Protein AF-0000000087210557 (afdb_homodimer)

Organism: Triticum turgidum subsp. durum (NCBI:txid4567)

Solvent-accessible surface area (backbone atoms only — not comparable to full-atom values): 16552 Å² total; per-residue (Å²): 136,83,81,78,77,77,78,67,72,65,62,63,57,53,54,52,47,51,51,48,50,51,48,42,53,50,49,34,47,52,52,32,47,72,37,47,77,33,44,30,46,46,97,88,67,49,78,42,68,25,39,39,27,38,38,69,46,95,86,57,46,44,34,36,39,38,31,43,72,61,53,92,92,48,81,61,54,72,49,73,44,46,48,75,47,69,43,67,82,46,74,80,61,86,72,49,57,76,41,90,65,19,81,41,45,35,33,34,28,42,24,28,77,84,73,44,70,50,35,37,51,26,76,25,65,65,54,36,46,51,51,45,54,33,50,49,46,52,52,47,54,41,54,54,48,56,71,74,95,136,83,83,77,78,78,79,67,70,66,62,61,56,52,56,51,46,51,51,49,50,51,48,41,50,50,47,35,48,52,52,33,47,72,36,49,78,34,43,29,45,46,97,87,66,49,76,44,69,26,37,40,25,36,38,70,46,96,87,56,45,44,34,36,38,38,30,42,70,60,52,92,93,47,81,61,54,73,51,73,44,46,48,74,47,70,42,68,83,46,74,80,62,86,73,48,58,76,41,91,65,20,82,40,45,33,33,34,29,42,25,28,77,85,72,43,71,48,36,36,49,26,77,26,67,66,54,37,45,52,50,46,54,32,50,50,46,54,51,48,53,40,54,54,48,55,70,74,94

Nearest PDB structures (foldseek):
  2rlo-assembly1_A  TM=5.249E-01  e=1.996E-02  Homo sapiens
  6czg-assembly2_B  TM=4.301E-01  e=2.876E-01  synthetic construct
  5yvf-assembly3_C  TM=3.285E-01  e=1.808E-01  Arabidopsis thaliana
  8ptm-assembly1_b  TM=4.187E-01  e=4.574E-01  Escherichia coli
  2wwp-assembly2_B  TM=3.576E-01  e=6.113E-01  Homo sapiens

InterPro domains:
  IPR013666 Pleckstrin-like, plant [PF08458] (37-142)
  IPR040269 VAN3-binding protein [PTHR31351] (18-142)

Radius of gyration: 22.67 Å; Cα contacts (8 Å, |Δi|>4): 481; chains: 2; bounding box: 46×67×82 Å

pLDDT: mean 86.81, std 16.82, range [29.72, 98.81]

Secondary structure (DSSP, 8-state):
--------HHHHHHHHHHHHHHHHHHHHHHHHHH-EEEEEE-TTS-EEEEEEEEEE-TTS-EEEEEEE---TTPPPPEEEEEEEEEE---PPPTTGGGSTTGGG-EEEEEEETTS-EEEEEESSHHHHHHHHHHHHHHHHHHHHHHHH-/--------HHHHHHHHHHHHHHHHHHHHHHHHHH-EEEEEE-TTS-EEEEEEEEEE-TTS-EEEEEEE---TTPPPPEEEEEEEEEE--PPPPTTGGGSTTGGG-EEEEEEETTS-EEEEEESSHHHHHHHHHHHHHHHHHHHHHHHH-

Structure (mmCIF, N/CA/C/O backbone):
data_AF-0000000087210557-model_v1
#
loop_
_entity.id
_entity.type
_entity.pdbx_description
1 polymer 'Pleckstrin-like plant domain-containing protein'
#
loop_
_atom_site.group_PDB
_atom_site.id
_atom_site.type_symbol
_atom_site.label_atom_id
_atom_site.label_alt_id
_atom_site.label_comp_id
_atom_site.label_asym_id
_atom_site.label_entity_id
_atom_site.label_seq_id
_atom_site.pdbx_PDB_ins_code
_atom_site.Cartn_x
_atom_site.Cartn_y
_atom_site.Cartn_z
_atom_site.occupancy
_atom_site.B_iso_or_equiv
_atom_site.auth_seq_id
_atom_site.auth_comp_id
_atom_site.auth_asym_id
_atom_site.auth_atom_id
_atom_site.pdbx_PDB_model_num
ATOM 1 N N . MET A 1 1 ? -15.586 6.91 -53.406 1 30.12 1 MET A N 1
ATOM 2 C CA . MET A 1 1 ? -16.078 6.121 -52.281 1 30.12 1 MET A CA 1
ATOM 3 C C . MET A 1 1 ? -15.031 6.066 -51.156 1 30.12 1 MET A C 1
ATOM 5 O O . MET A 1 1 ? -13.93 5.539 -51.344 1 30.12 1 MET A O 1
ATOM 9 N N . GLY A 1 2 ? -14.93 7.125 -50.312 1 34.72 2 GLY A N 1
ATOM 10 C CA . GLY A 1 2 ? -13.953 7.473 -49.312 1 34.72 2 GLY A CA 1
ATOM 11 C C . GLY A 1 2 ? -13.938 6.508 -48.125 1 34.72 2 GLY A C 1
ATOM 12 O O . GLY A 1 2 ? -14.984 6.176 -47.562 1 34.72 2 GLY A O 1
ATOM 13 N N . MET A 1 3 ? -12.969 5.543 -48.062 1 35.62 3 MET A N 1
ATOM 14 C CA . MET A 1 3 ? -12.641 4.605 -46.969 1 35.62 3 MET A CA 1
ATOM 15 C C . MET A 1 3 ? -12.5 5.336 -45.656 1 35.62 3 MET A C 1
ATOM 17 O O . MET A 1 3 ? -11.664 6.23 -45.5 1 35.62 3 MET A O 1
ATOM 21 N N . GLY A 1 4 ? -13.555 5.621 -44.938 1 35.47 4 GLY A N 1
ATOM 22 C CA . GLY A 1 4 ? -13.555 6.094 -43.562 1 35.47 4 GLY A CA 1
ATOM 23 C C . GLY A 1 4 ? -12.688 5.258 -42.656 1 35.47 4 GLY A C 1
ATOM 24 O O . GLY A 1 4 ? -12.906 4.051 -42.5 1 35.47 4 GLY A O 1
ATOM 25 N N . GLY A 1 5 ? -11.414 5.496 -42.531 1 37 5 GLY A N 1
ATOM 26 C CA . GLY A 1 5 ? -10.492 4.934 -41.562 1 37 5 GLY A CA 1
ATOM 27 C C . GLY A 1 5 ? -11.023 4.984 -40.156 1 37 5 GLY A C 1
ATOM 28 O O . GLY A 1 5 ? -11.461 6.039 -39.688 1 37 5 GLY A O 1
ATOM 29 N N . HIS A 1 6 ? -11.57 3.912 -39.625 1 37.91 6 HIS A N 1
ATOM 30 C CA . HIS A 1 6 ? -12.008 3.68 -38.25 1 37.91 6 HIS A CA 1
ATOM 31 C C . HIS A 1 6 ? -10.93 4.086 -37.25 1 37.91 6 HIS A C 1
ATOM 33 O O . HIS A 1 6 ? -9.773 3.684 -37.406 1 37.91 6 HIS A O 1
ATOM 39 N N . SER A 1 7 ? -11.055 5.23 -36.625 1 43.97 7 SER A N 1
ATOM 40 C CA . SER A 1 7 ? -10.336 5.777 -35.469 1 43.97 7 SER A CA 1
ATOM 41 C C . SER A 1 7 ? -10.383 4.824 -34.281 1 43.97 7 SER A C 1
ATOM 43 O O . SER A 1 7 ? -11.234 4.969 -33.406 1 43.97 7 SER A O 1
ATOM 45 N N . HIS A 1 8 ? -10.195 3.521 -34.531 1 41.56 8 HIS A N 1
ATOM 46 C CA . HIS A 1 8 ? -10.281 2.609 -33.375 1 41.56 8 HIS A CA 1
ATOM 47 C C . HIS A 1 8 ? -9.195 2.912 -32.344 1 41.56 8 HIS A C 1
ATOM 49 O O . HIS A 1 8 ? -9.086 2.227 -31.344 1 41.56 8 HIS A O 1
ATOM 55 N N . GLY A 1 9 ? -8.266 3.719 -32.656 1 46.75 9 GLY A N 1
ATOM 56 C CA . GLY A 1 9 ? -7.105 3.725 -31.797 1 46.75 9 GLY A CA 1
ATOM 57 C C . GLY A 1 9 ? -7.352 4.441 -30.469 1 46.75 9 GLY A C 1
ATOM 58 O O . GLY A 1 9 ? -6.559 4.328 -29.547 1 46.75 9 GLY A O 1
ATOM 59 N N . HIS A 1 10 ? -8.336 5.395 -30.391 1 50.06 10 HIS A N 1
ATOM 60 C CA . HIS A 1 10 ? -8.375 6.34 -29.266 1 50.06 10 HIS A CA 1
ATOM 61 C C . HIS A 1 10 ? -9.055 5.73 -28.047 1 50.06 10 HIS A C 1
ATOM 63 O O . HIS A 1 10 ? -8.883 6.211 -26.938 1 50.06 10 HIS A O 1
ATOM 69 N N . LYS A 1 11 ? -9.883 4.664 -28.156 1 55.62 11 LYS A N 1
ATOM 70 C CA . LYS A 1 11 ? -10.766 4.219 -27.094 1 55.62 11 LYS A CA 1
ATOM 71 C C . LYS A 1 11 ? -10.031 3.287 -26.125 1 55.62 11 LYS A C 1
ATOM 73 O O . LYS A 1 11 ? -10.297 3.295 -24.922 1 55.62 11 LYS A O 1
ATOM 78 N N . HIS A 1 12 ? -8.977 2.613 -26.672 1 60.53 12 HIS A N 1
ATOM 79 C CA . HIS A 1 12 ? -8.234 1.656 -25.859 1 60.53 12 HIS A CA 1
ATOM 80 C C . HIS A 1 12 ? -7.359 2.367 -24.828 1 60.53 12 HIS A C 1
ATOM 82 O O . HIS A 1 12 ? -7.258 1.93 -23.688 1 60.53 12 HIS A O 1
ATOM 88 N N . GLY A 1 13 ? -7.023 3.559 -25.109 1 66.56 13 GLY A N 1
ATOM 89 C CA . GLY A 1 13 ? -6.148 4.305 -24.219 1 66.56 13 GLY A CA 1
ATOM 90 C C . GLY A 1 13 ? -6.867 4.895 -23.031 1 66.56 13 GLY A C 1
ATOM 91 O O . GLY A 1 13 ? -6.367 4.832 -21.906 1 66.56 13 GLY A O 1
ATOM 92 N N . ALA A 1 14 ? -8.125 5.262 -23.234 1 72.69 14 ALA A N 1
ATOM 93 C CA . ALA A 1 14 ? -8.891 5.898 -22.172 1 72.69 14 ALA A CA 1
ATOM 94 C C . ALA A 1 14 ? -9.367 4.867 -21.141 1 72.69 14 ALA A C 1
ATOM 96 O O . ALA A 1 14 ? -9.312 5.113 -19.938 1 72.69 14 ALA A O 1
ATOM 97 N N . ALA A 1 15 ? -9.836 3.732 -21.641 1 79.06 15 ALA A N 1
ATOM 98 C CA . ALA A 1 15 ? -10.297 2.67 -20.75 1 79.06 15 ALA A CA 1
ATOM 99 C C . ALA A 1 15 ? -9.156 2.141 -19.891 1 79.06 15 ALA A C 1
ATOM 101 O O . ALA A 1 15 ? -9.336 1.897 -18.688 1 79.06 15 ALA A O 1
ATOM 102 N N . GLN A 1 16 ? -8.039 2.006 -20.484 1 79.81 16 GLN A N 1
ATOM 103 C CA . GLN A 1 16 ? -6.875 1.532 -19.75 1 79.81 16 GLN A CA 1
ATOM 104 C C . GLN A 1 16 ? -6.457 2.535 -18.672 1 79.81 16 GLN A C 1
ATOM 106 O O . GLN A 1 16 ? -6.102 2.146 -17.562 1 79.81 16 GLN A O 1
ATOM 111 N N . ARG A 1 17 ? -6.672 3.762 -19.062 1 80.94 17 ARG A N 1
ATOM 112 C CA . ARG A 1 17 ? -6.312 4.801 -18.109 1 80.94 17 ARG A CA 1
ATOM 113 C C . ARG A 1 17 ? -7.27 4.809 -16.922 1 80.94 17 ARG A C 1
ATOM 115 O O . ARG A 1 17 ? -6.852 4.996 -15.773 1 80.94 17 ARG A O 1
ATOM 122 N N . GLN A 1 18 ? -8.469 4.586 -17.266 1 85.56 18 GLN A N 1
ATOM 123 C CA . GLN A 1 18 ? -9.461 4.551 -16.188 1 85.56 18 GLN A CA 1
ATOM 124 C C . GLN A 1 18 ? -9.219 3.377 -15.25 1 85.56 18 GLN A C 1
ATOM 126 O O . GLN A 1 18 ? -9.359 3.508 -14.031 1 85.56 18 GLN A O 1
ATOM 131 N N . ASP A 1 19 ? -8.844 2.32 -15.828 1 87.25 19 ASP A N 1
ATOM 132 C CA . ASP A 1 19 ? -8.555 1.13 -15.039 1 87.25 19 ASP A CA 1
ATOM 133 C C . ASP A 1 19 ? -7.34 1.347 -14.141 1 87.25 19 ASP A C 1
ATOM 135 O O . ASP A 1 19 ? -7.348 0.962 -12.969 1 87.25 19 ASP A O 1
ATOM 139 N N . GLU A 1 20 ? -6.398 2.051 -14.648 1 87.06 20 GLU A N 1
ATOM 140 C CA . GLU A 1 20 ? -5.188 2.326 -13.875 1 87.06 20 GLU A CA 1
ATOM 141 C C . GLU A 1 20 ? -5.473 3.293 -12.734 1 87.06 20 GLU A C 1
ATOM 143 O O . GLU A 1 20 ? -4.957 3.121 -11.625 1 87.06 20 GLU A O 1
ATOM 148 N N . ASN A 1 21 ? -6.289 4.219 -13.078 1 87.19 21 ASN A N 1
ATOM 149 C CA . ASN A 1 21 ? -6.652 5.191 -12.047 1 87.19 21 ASN A CA 1
ATOM 150 C C . ASN A 1 21 ? -7.449 4.543 -10.922 1 87.19 21 ASN A C 1
ATOM 152 O O . ASN A 1 21 ? -7.246 4.867 -9.75 1 87.19 21 ASN A O 1
ATOM 156 N N . ASN A 1 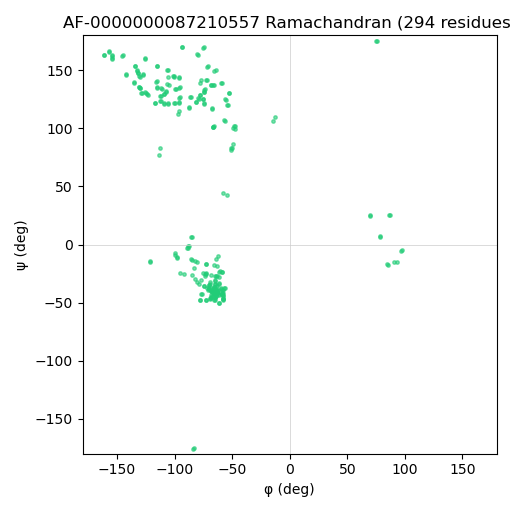22 ? -8.242 3.711 -11.344 1 89.19 22 ASN A N 1
ATOM 157 C CA . ASN A 1 22 ? -9.016 2.982 -10.344 1 89.19 22 ASN A CA 1
ATOM 158 C C . ASN A 1 22 ? -8.117 2.111 -9.469 1 89.19 22 ASN A C 1
ATOM 160 O O . ASN A 1 22 ? -8.289 2.062 -8.25 1 89.19 22 ASN A O 1
ATOM 164 N N . PHE A 1 23 ? -7.223 1.507 -10.164 1 92.56 23 PHE A N 1
ATOM 165 C CA . PHE A 1 23 ? -6.305 0.653 -9.422 1 92.56 23 PHE A CA 1
ATOM 166 C C . PHE A 1 23 ? -5.422 1.484 -8.5 1 92.56 23 PHE A C 1
ATOM 168 O O . PHE A 1 23 ? -5.168 1.093 -7.355 1 92.56 23 PHE A O 1
ATOM 175 N N . LEU A 1 24 ? -5.043 2.562 -8.914 1 92.44 24 LEU A N 1
ATOM 176 C CA . LEU A 1 24 ? -4.258 3.467 -8.078 1 92.44 24 LEU A CA 1
ATOM 177 C C . LEU A 1 24 ? -5.062 3.916 -6.859 1 92.44 24 LEU A C 1
ATOM 179 O O . LEU A 1 24 ? -4.531 3.975 -5.75 1 92.44 24 LEU A O 1
ATOM 183 N N . GLY A 1 25 ? -6.285 4.207 -7.098 1 91.19 25 GLY A N 1
ATOM 184 C CA . GLY A 1 25 ? -7.156 4.555 -5.988 1 91.19 25 GLY A CA 1
ATOM 185 C C . GLY A 1 25 ? -7.246 3.465 -4.934 1 91.19 25 GLY A C 1
ATOM 186 O O . GLY A 1 25 ? -7.184 3.746 -3.736 1 91.19 25 GLY A O 1
ATOM 187 N N . ILE A 1 26 ? -7.285 2.32 -5.371 1 91.12 26 ILE A N 1
ATOM 188 C CA . ILE A 1 26 ? -7.371 1.171 -4.477 1 91.12 26 ILE A CA 1
ATOM 189 C C . ILE A 1 26 ? -6.07 1.031 -3.689 1 91.12 26 ILE A C 1
ATOM 191 O O . ILE A 1 26 ? -6.09 0.84 -2.473 1 91.12 26 ILE A O 1
ATOM 195 N N . CYS A 1 27 ? -5.008 1.143 -4.379 1 92.94 27 CYS A N 1
ATOM 196 C CA . CYS A 1 27 ? -3.705 1.002 -3.738 1 92.94 27 CYS A CA 1
ATOM 197 C C . CYS A 1 27 ? -3.506 2.066 -2.664 1 92.94 27 CYS A C 1
ATOM 199 O O . CYS A 1 27 ? -3.061 1.761 -1.557 1 92.94 27 CYS A O 1
ATOM 201 N N . CYS A 1 28 ? -3.873 3.186 -2.979 1 93.94 28 CYS A N 1
ATOM 202 C CA . CYS A 1 28 ? -3.721 4.285 -2.031 1 93.94 28 CYS A CA 1
ATOM 203 C C . CYS A 1 28 ? -4.594 4.07 -0.801 1 93.94 28 CYS A C 1
ATOM 205 O O . CYS A 1 28 ? -4.141 4.27 0.328 1 93.94 28 CYS A O 1
ATOM 207 N N . GLN A 1 29 ? -5.785 3.695 -1.072 1 94.75 29 GLN A N 1
ATOM 208 C CA . GLN A 1 29 ? -6.691 3.463 0.045 1 94.75 29 GLN A CA 1
ATOM 209 C C . GLN A 1 29 ? -6.141 2.398 0.991 1 94.75 29 GLN A C 1
ATOM 211 O O . GLN A 1 29 ? -6.145 2.582 2.209 1 94.75 29 GLN A O 1
ATOM 216 N N . GLU A 1 30 ? -5.613 1.401 0.408 1 93.56 30 GLU A N 1
ATOM 217 C CA . GLU A 1 30 ? -5.09 0.306 1.22 1 93.56 30 GLU A CA 1
ATOM 218 C C . GLU A 1 30 ? -3.852 0.739 1.998 1 93.56 30 GLU A C 1
ATOM 220 O O . GLU A 1 30 ? -3.758 0.507 3.205 1 93.56 30 GLU A O 1
ATOM 225 N N . LEU A 1 31 ? -2.99 1.348 1.387 1 94.06 31 LEU A N 1
ATOM 226 C CA . LEU A 1 31 ? -1.724 1.75 1.99 1 94.06 31 LEU A CA 1
ATOM 227 C C . LEU A 1 31 ? -1.954 2.744 3.123 1 94.06 31 LEU A C 1
ATOM 229 O O . LEU A 1 31 ? -1.391 2.596 4.211 1 94.06 31 LEU A O 1
ATOM 233 N N . LEU A 1 32 ? -2.771 3.662 2.932 1 96.81 32 LEU A N 1
ATOM 234 C CA . LEU A 1 32 ? -2.998 4.723 3.908 1 96.81 32 LEU A CA 1
ATOM 235 C C . LEU A 1 32 ? -3.803 4.203 5.094 1 96.81 32 LEU A C 1
ATOM 237 O O . LEU A 1 32 ? -3.58 4.625 6.23 1 96.81 32 LEU A O 1
ATOM 241 N N . ALA A 1 33 ? -4.707 3.318 4.781 1 96.25 33 ALA A N 1
ATOM 242 C CA . ALA A 1 33 ? -5.535 2.775 5.852 1 96.25 33 ALA A CA 1
ATOM 243 C C . ALA A 1 33 ? -4.711 1.899 6.793 1 96.25 33 ALA A C 1
ATOM 245 O O . ALA A 1 33 ? -4.957 1.874 8 1 96.25 33 ALA A O 1
ATOM 246 N N . ARG A 1 34 ? -3.812 1.116 6.262 1 92.31 34 ARG A N 1
ATOM 247 C CA . ARG A 1 34 ? -2.924 0.316 7.098 1 92.31 34 ARG A CA 1
ATOM 248 C C . ARG A 1 34 ? -2.094 1.202 8.023 1 92.31 34 ARG A C 1
ATOM 250 O O . ARG A 1 34 ? -1.816 0.829 9.164 1 92.31 34 ARG A O 1
ATOM 257 N N . GLY A 1 35 ? -1.684 2.34 7.461 1 94.06 35 GLY A N 1
ATOM 258 C CA . GLY A 1 35 ? -1.015 3.365 8.25 1 94.06 35 GLY A CA 1
ATOM 259 C C . GLY A 1 35 ? 0.425 3.018 8.578 1 94.06 35 GLY A C 1
ATOM 260 O O . GLY A 1 35 ? 0.89 1.919 8.273 1 94.06 35 GLY A O 1
ATOM 261 N N . THR A 1 36 ? 1.125 3.92 9.195 1 94 36 THR A N 1
ATOM 262 C CA . THR A 1 36 ? 2.494 3.803 9.68 1 94 36 THR A CA 1
ATOM 263 C C . THR A 1 36 ? 2.736 4.762 10.844 1 94 36 THR A C 1
ATOM 265 O O . THR A 1 36 ? 1.913 5.637 11.117 1 94 36 THR A O 1
ATOM 268 N N . GLU A 1 37 ? 3.783 4.426 11.508 1 95.19 37 GLU A N 1
ATOM 269 C CA . GLU A 1 37 ? 4.176 5.348 12.57 1 95.19 37 GLU A CA 1
ATOM 270 C C . GLU A 1 37 ? 4.883 6.574 12.008 1 95.19 37 GLU A C 1
ATOM 272 O O . GLU A 1 37 ? 5.832 6.445 11.227 1 95.19 37 GLU A O 1
ATOM 277 N N . LEU A 1 38 ? 4.375 7.754 12.43 1 96.56 38 LEU A N 1
ATOM 278 C CA . LEU A 1 38 ? 4.992 9.016 12.039 1 96.56 38 LEU A CA 1
ATOM 279 C C . LEU A 1 38 ? 5.168 9.93 13.242 1 96.56 38 LEU A C 1
ATOM 281 O O . LEU A 1 38 ? 4.418 9.836 14.219 1 96.56 38 LEU A O 1
ATOM 285 N N . LEU A 1 39 ? 6.191 10.727 13.141 1 95.94 39 LEU A N 1
ATOM 286 C CA . LEU A 1 39 ? 6.328 11.805 14.109 1 95.94 39 LEU A CA 1
ATOM 287 C C . LEU A 1 39 ? 5.355 12.938 13.812 1 95.94 39 LEU A C 1
ATOM 289 O O . LEU A 1 39 ? 5.293 13.422 12.68 1 95.94 39 LEU A O 1
ATOM 293 N N . LYS A 1 40 ? 4.621 13.219 14.836 1 96.62 40 LYS A N 1
ATOM 294 C CA . LYS A 1 40 ? 3.658 14.32 14.781 1 96.62 40 LYS A CA 1
ATOM 295 C C . LYS A 1 40 ? 4.148 15.516 15.586 1 96.62 40 LYS A C 1
ATOM 297 O O . LYS A 1 40 ? 4.66 15.359 16.703 1 96.62 40 LYS A O 1
ATOM 302 N N . ARG A 1 41 ? 3.963 16.719 15.008 1 96.38 41 ARG A N 1
ATOM 303 C CA . ARG A 1 41 ? 4.285 17.938 15.734 1 96.38 41 ARG A CA 1
ATOM 304 C C . ARG A 1 41 ? 3.027 18.578 16.312 1 96.38 41 ARG A C 1
ATOM 306 O O . ARG A 1 41 ? 2.059 18.828 15.594 1 96.38 41 ARG A O 1
ATOM 313 N N . THR A 1 42 ? 3.047 18.719 17.578 1 92.38 42 THR A N 1
ATOM 314 C CA . THR A 1 42 ? 1.914 19.359 18.234 1 92.38 42 THR A CA 1
ATOM 315 C C . THR A 1 42 ? 1.94 20.875 18 1 92.38 42 THR A C 1
ATOM 317 O O . THR A 1 42 ? 2.914 21.406 17.453 1 92.38 42 THR A O 1
ATOM 320 N N . ARG A 1 43 ? 0.808 21.5 18.375 1 88.69 43 ARG A N 1
ATOM 321 C CA . ARG A 1 43 ? 0.711 22.938 18.25 1 88.69 43 ARG A CA 1
ATOM 322 C C . ARG A 1 43 ? 1.758 23.641 19.109 1 88.69 43 ARG A C 1
ATOM 324 O O . ARG A 1 43 ? 2.217 24.734 18.781 1 88.69 43 ARG A O 1
ATOM 331 N N . LYS A 1 44 ? 2.184 23 20.219 1 90.62 44 LYS A N 1
ATOM 332 C CA . LYS A 1 44 ? 3.16 23.578 21.125 1 90.62 44 LYS A CA 1
ATOM 333 C C . LYS A 1 44 ? 4.586 23.25 20.703 1 90.62 44 LYS A C 1
ATOM 335 O O . LYS A 1 44 ? 5.547 23.656 21.359 1 90.62 44 LYS A O 1
ATOM 340 N N . GLY A 1 45 ? 4.746 22.484 19.609 1 90.69 45 GLY A N 1
ATOM 341 C CA . GLY A 1 45 ? 6.066 22.203 19.062 1 90.69 45 GLY A CA 1
ATOM 342 C C . GLY A 1 45 ? 6.637 20.875 19.516 1 90.69 45 GLY A C 1
ATOM 343 O O . GLY A 1 45 ? 7.691 20.453 19.031 1 90.69 45 GLY A O 1
ATOM 344 N N . SER A 1 46 ? 5.906 20.203 20.438 1 93.81 46 SER A N 1
ATOM 345 C CA . SER A 1 46 ? 6.359 18.891 20.891 1 93.81 46 SER A CA 1
ATOM 346 C C . SER A 1 46 ? 6.18 17.844 19.797 1 93.81 46 SER A C 1
ATOM 348 O O . SER A 1 46 ? 5.297 17.969 18.953 1 93.81 46 SER A O 1
ATOM 350 N N . LEU A 1 47 ? 7.043 16.859 19.938 1 94.69 47 LEU A N 1
ATOM 351 C CA . LEU A 1 47 ? 7 15.789 18.953 1 94.69 47 LEU A CA 1
ATOM 352 C C . LEU A 1 47 ? 6.523 14.484 19.594 1 94.69 47 LEU A C 1
ATOM 354 O O . LEU A 1 47 ? 7.047 14.062 20.625 1 94.69 47 LEU A O 1
ATOM 358 N N . HIS A 1 48 ? 5.5 13.906 18.938 1 94.19 48 HIS A N 1
ATOM 359 C CA . HIS A 1 48 ? 4.945 12.648 19.422 1 94.19 48 HIS A CA 1
ATOM 360 C C . HIS A 1 48 ? 4.848 11.617 18.297 1 94.19 48 HIS A C 1
ATOM 362 O O . HIS A 1 48 ? 4.359 11.93 17.219 1 94.19 48 HIS A O 1
ATOM 368 N N . TRP A 1 49 ? 5.293 10.406 18.641 1 94.88 49 TRP A N 1
ATOM 369 C CA . TRP A 1 49 ? 5.066 9.312 17.703 1 94.88 49 TRP A CA 1
ATOM 370 C C . TRP A 1 49 ? 3.605 8.875 17.719 1 94.88 49 TRP A C 1
ATOM 372 O O . TRP A 1 49 ? 3.01 8.719 18.781 1 94.88 49 TRP A O 1
ATOM 382 N N . LYS A 1 50 ? 2.98 8.742 16.547 1 95.31 50 LYS A N 1
ATOM 383 C CA . LYS A 1 50 ? 1.604 8.289 16.375 1 95.31 50 LYS A CA 1
ATOM 384 C C . LYS A 1 50 ? 1.506 7.266 15.242 1 95.31 50 LYS A C 1
ATOM 386 O O . LYS A 1 50 ? 2.227 7.367 14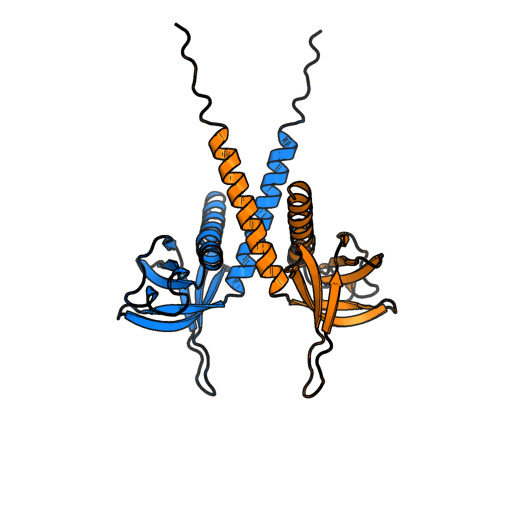.242 1 95.31 50 LYS A O 1
ATOM 391 N N . VAL A 1 51 ? 0.673 6.25 15.516 1 96 51 VAL A N 1
ATOM 392 C CA . VAL A 1 51 ? 0.224 5.492 14.352 1 96 51 VAL A CA 1
ATOM 393 C C . VAL A 1 51 ? -0.808 6.309 13.57 1 96 51 VAL A C 1
ATOM 395 O O . VAL A 1 51 ? -1.844 6.691 14.117 1 96 51 VAL A O 1
ATOM 398 N N . VAL A 1 52 ? -0.457 6.551 12.32 1 97.56 52 VAL A N 1
ATOM 399 C CA . VAL A 1 52 ? -1.249 7.445 11.484 1 97.56 52 VAL A CA 1
ATOM 400 C C . VAL A 1 52 ? -1.924 6.652 10.367 1 97.56 52 VAL A C 1
ATOM 402 O O . VAL A 1 52 ? -1.261 5.922 9.625 1 97.56 52 VAL A O 1
ATOM 405 N N . SER A 1 53 ? -3.213 6.73 10.281 1 98.31 53 SER A N 1
ATOM 406 C CA . SER A 1 53 ? -3.953 6.145 9.172 1 98.31 53 SER A CA 1
ATOM 407 C C . SER A 1 53 ? -4.957 7.137 8.594 1 98.31 53 SER A C 1
ATOM 409 O O . SER A 1 53 ? -5.461 8.008 9.305 1 98.31 53 SER A O 1
ATOM 411 N N . VAL A 1 54 ? -5.168 7.02 7.332 1 98.69 54 VAL A N 1
ATOM 412 C CA . VAL A 1 54 ? -6.16 7.82 6.621 1 98.69 54 VAL A CA 1
ATOM 413 C C . VAL A 1 54 ? -7.031 6.914 5.754 1 98.69 54 VAL A C 1
ATOM 415 O O . VAL A 1 54 ? -6.527 6.012 5.086 1 98.69 54 VAL A O 1
ATOM 418 N N . TYR A 1 55 ? -8.352 7.121 5.777 1 98.19 55 TYR A N 1
ATOM 419 C CA . TYR A 1 55 ? -9.273 6.266 5.039 1 98.19 55 TYR A CA 1
ATOM 420 C C . TYR A 1 55 ? -10.562 7.012 4.703 1 98.19 55 TYR A C 1
ATOM 422 O O . TYR A 1 55 ? -10.82 8.086 5.246 1 98.19 55 TYR A O 1
ATOM 430 N N . ILE A 1 56 ? -11.266 6.512 3.729 1 97.5 56 ILE A N 1
ATOM 431 C CA . ILE A 1 56 ? -12.617 6.996 3.473 1 97.5 56 ILE A CA 1
ATOM 432 C C . ILE A 1 56 ? -13.617 6.215 4.32 1 97.5 56 ILE A C 1
ATOM 434 O O . ILE A 1 56 ? -13.727 4.992 4.191 1 97.5 56 ILE A O 1
ATOM 438 N N . ASN A 1 57 ? -14.258 6.855 5.137 1 96.44 57 ASN A N 1
ATOM 439 C CA . ASN A 1 57 ? -15.141 6.137 6.047 1 96.44 57 ASN A CA 1
ATOM 440 C C . ASN A 1 57 ? -16.5 5.844 5.398 1 96.44 57 ASN A C 1
ATOM 442 O O . ASN A 1 57 ? -16.703 6.129 4.219 1 96.44 57 ASN A O 1
ATOM 446 N N . ARG A 1 58 ? -17.438 5.293 6.125 1 94.69 58 ARG A N 1
ATOM 447 C CA . ARG A 1 58 ? -18.719 4.801 5.625 1 94.69 58 ARG A CA 1
ATOM 448 C C . ARG A 1 58 ? -19.562 5.941 5.082 1 94.69 58 ARG A C 1
ATOM 450 O O . ARG A 1 58 ? -20.375 5.742 4.176 1 94.69 58 ARG A O 1
ATOM 457 N N . THR A 1 59 ? -19.328 7.086 5.613 1 94 59 THR A N 1
ATOM 458 C CA . THR A 1 59 ? -20.125 8.234 5.191 1 94 59 THR A CA 1
ATOM 459 C C . THR A 1 59 ? -19.5 8.922 3.99 1 94 59 THR A C 1
ATOM 461 O O . THR A 1 59 ? -20 9.938 3.51 1 94 59 THR A O 1
ATOM 464 N N . GLY A 1 60 ? -18.359 8.461 3.557 1 95.38 60 GLY A N 1
ATOM 465 C CA . GLY A 1 60 ? -17.75 8.969 2.334 1 95.38 60 GLY A CA 1
ATOM 466 C C . GLY A 1 60 ? -16.891 10.203 2.555 1 95.38 60 GLY A C 1
ATOM 467 O O . GLY A 1 60 ? -16.828 11.078 1.694 1 95.38 60 GLY A O 1
ATOM 468 N N . VAL A 1 61 ? -16.406 10.305 3.75 1 97.44 61 VAL A N 1
ATOM 469 C CA . VAL A 1 61 ? -15.5 11.422 4.008 1 97.44 61 VAL A CA 1
ATOM 470 C C . VAL A 1 61 ? -14.102 10.891 4.332 1 97.44 61 VAL A C 1
ATOM 472 O O . VAL A 1 61 ? -13.961 9.758 4.801 1 97.44 61 VAL A O 1
ATOM 475 N N . VAL A 1 62 ? -13.07 11.641 4.086 1 98.44 62 VAL A N 1
ATOM 476 C CA . VAL A 1 62 ? -11.695 11.25 4.375 1 98.44 62 VAL A CA 1
ATOM 477 C C . VAL A 1 62 ? -11.391 11.5 5.848 1 98.44 62 VAL A C 1
ATOM 479 O O . VAL A 1 62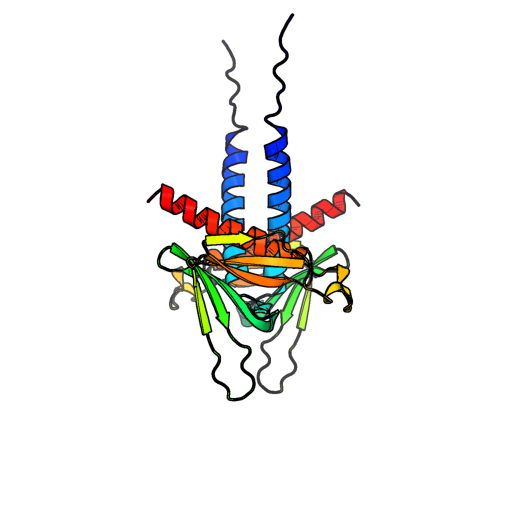 ? -11.484 12.625 6.332 1 98.44 62 VAL A O 1
ATOM 482 N N . MET A 1 63 ? -10.969 10.383 6.543 1 98.81 63 MET A N 1
ATOM 483 C CA . MET A 1 63 ? -10.734 10.43 7.984 1 98.81 63 MET A CA 1
ATOM 484 C C . MET A 1 63 ? -9.266 10.195 8.305 1 98.81 63 MET A C 1
ATOM 486 O O . MET A 1 63 ? -8.633 9.305 7.723 1 98.81 63 MET A O 1
ATOM 490 N N . LEU A 1 64 ? -8.781 11.016 9.18 1 98.69 64 LEU A N 1
ATOM 491 C CA . LEU A 1 64 ? -7.5 10.781 9.844 1 98.69 64 LEU A CA 1
ATOM 492 C C . LEU A 1 64 ? -7.699 10.102 11.195 1 98.69 64 LEU A C 1
ATOM 494 O O . LEU A 1 64 ? -8.523 10.539 12 1 98.69 64 LEU A O 1
ATOM 498 N N . LYS A 1 65 ? -7.027 9.031 11.383 1 98.06 65 LYS A N 1
ATOM 499 C CA . LYS A 1 65 ? -7 8.352 12.68 1 98.06 65 LYS A CA 1
ATOM 500 C C . LYS A 1 65 ? -5.59 8.328 13.258 1 98.06 65 LYS A C 1
ATOM 502 O O . LYS A 1 65 ? -4.656 7.848 12.609 1 98.06 65 LYS A O 1
ATOM 507 N N . LEU A 1 66 ? -5.43 8.875 14.422 1 97.06 66 LEU A N 1
ATOM 508 C CA . LEU A 1 66 ? -4.176 8.859 15.164 1 97.06 66 LEU A CA 1
ATOM 509 C C . LEU A 1 66 ? -4.273 7.945 16.391 1 97.06 66 LEU A C 1
ATOM 511 O O . LEU A 1 66 ? -5.242 8.023 17.141 1 97.06 66 LEU A O 1
ATOM 515 N N . LYS A 1 67 ? -3.314 7.062 16.531 1 95 67 LYS A N 1
ATOM 516 C CA . LYS A 1 67 ? -3.248 6.191 17.688 1 95 67 LYS A CA 1
ATOM 517 C C . LYS A 1 67 ? -1.892 6.301 18.391 1 95 67 LYS A C 1
ATOM 519 O O . LYS A 1 67 ? -0.852 6.312 17.719 1 95 67 LYS A O 1
ATOM 524 N N . SER A 1 68 ? -2.021 6.484 19.703 1 89.94 68 SER A N 1
ATOM 525 C CA . SER A 1 68 ? -0.771 6.523 20.453 1 89.94 68 SER A CA 1
ATOM 526 C C . SER A 1 68 ? -0.136 5.141 20.547 1 89.94 68 SER A C 1
ATOM 528 O O . SER A 1 68 ? -0.833 4.129 20.484 1 89.94 68 SER A O 1
ATOM 530 N N . ARG A 1 69 ? 1.187 5.035 20.453 1 73.62 69 ARG A N 1
ATOM 531 C CA . ARG A 1 69 ? 1.893 3.766 20.594 1 73.62 69 ARG A CA 1
ATOM 532 C C . ARG A 1 69 ? 1.766 3.223 22.016 1 73.62 69 ARG A C 1
ATOM 534 O O . ARG A 1 69 ? 1.891 3.973 22.984 1 73.62 69 ARG A O 1
ATOM 541 N N . HIS A 1 70 ? 0.863 2.236 22.234 1 61.72 70 HIS A N 1
ATOM 542 C CA . HIS A 1 70 ? 0.672 1.719 23.594 1 61.72 70 HIS A CA 1
ATOM 543 C C . HIS A 1 70 ? 1.982 1.196 24.172 1 61.72 70 HIS A C 1
ATOM 545 O O . HIS A 1 70 ? 2.73 0.493 23.484 1 61.72 70 HIS A O 1
ATOM 551 N N . VAL A 1 71 ? 2.527 1.856 25.031 1 60.5 71 VAL A N 1
ATOM 552 C CA . VAL A 1 71 ? 3.508 1.222 25.906 1 60.5 71 VAL A CA 1
ATOM 553 C C . VAL A 1 71 ? 2.793 0.379 26.969 1 60.5 71 VAL A C 1
ATOM 555 O O . VAL A 1 71 ? 1.671 0.699 27.359 1 60.5 71 VAL A O 1
ATOM 558 N N . ALA A 1 72 ? 3.291 -0.685 27.281 1 55.81 72 ALA A N 1
ATOM 559 C CA . ALA A 1 72 ? 2.877 -1.658 28.281 1 55.81 72 ALA A CA 1
ATOM 560 C C . ALA A 1 72 ? 1.853 -1.055 29.25 1 55.81 72 ALA A C 1
ATOM 562 O O . ALA A 1 72 ? 2.18 -0.166 30.031 1 55.81 72 ALA A O 1
ATOM 563 N N . GLY A 1 73 ? 0.472 -1.439 29.141 1 54.41 73 GLY A N 1
ATOM 564 C CA . GLY A 1 73 ? -0.539 -1.182 30.156 1 54.41 73 GLY A CA 1
ATOM 565 C C . GLY A 1 73 ? -1.303 0.108 29.922 1 54.41 73 GLY A C 1
ATOM 566 O O . GLY A 1 73 ? -2.189 0.461 30.703 1 54.41 73 GLY A O 1
ATOM 567 N N . THR A 1 74 ? -0.793 0.924 29.078 1 57.53 74 THR A N 1
ATOM 568 C CA . THR A 1 74 ? -1.495 2.199 28.984 1 57.53 74 THR A CA 1
ATOM 569 C C . THR A 1 74 ? -2.494 2.184 27.844 1 57.53 74 THR A C 1
ATOM 571 O O . THR A 1 74 ? -2.324 1.438 26.875 1 57.53 74 THR A O 1
ATOM 574 N N . ILE A 1 75 ? -3.604 2.672 28.125 1 63.38 75 ILE A N 1
ATOM 575 C CA . ILE A 1 75 ? -4.711 2.814 27.188 1 63.38 75 ILE A CA 1
ATOM 576 C C . ILE A 1 75 ? -4.242 3.582 25.953 1 63.38 75 ILE A C 1
ATOM 578 O O . ILE A 1 75 ? -3.625 4.645 26.078 1 63.38 75 ILE A O 1
ATOM 582 N N . THR A 1 76 ? -4.348 2.961 24.828 1 73.88 76 THR A N 1
ATOM 583 C CA . THR A 1 76 ? -4.078 3.66 23.578 1 73.88 76 THR A CA 1
ATOM 584 C C . THR A 1 76 ? -5.137 4.727 23.312 1 73.88 76 THR A C 1
ATOM 586 O O . THR A 1 76 ? -6.332 4.469 23.453 1 73.88 76 THR A O 1
ATOM 589 N N . LYS A 1 77 ? -4.691 6.066 23.281 1 83 77 LYS A N 1
ATOM 590 C CA . LYS A 1 77 ? -5.582 7.156 22.891 1 83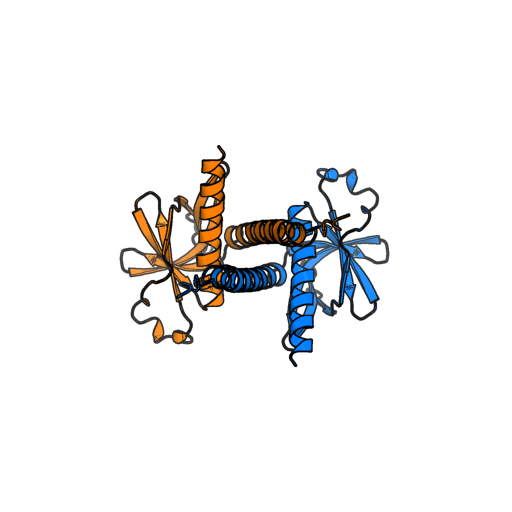 77 LYS A CA 1
ATOM 591 C C . LYS A 1 77 ? -5.719 7.242 21.375 1 83 77 LYS A C 1
ATOM 593 O O . LYS A 1 77 ? -4.742 7.059 20.641 1 83 77 LYS A O 1
ATOM 598 N N . LYS A 1 78 ? -7.016 7.203 21.031 1 91.56 78 LYS A N 1
ATOM 599 C CA . LYS A 1 78 ? -7.324 7.352 19.609 1 91.56 78 LYS A CA 1
ATOM 600 C C . LYS A 1 78 ? -8.047 8.672 19.344 1 91.56 78 LYS A C 1
ATOM 602 O O . LYS A 1 78 ? -8.914 9.078 20.109 1 91.56 78 LYS A O 1
ATOM 607 N N . LYS A 1 79 ? -7.602 9.391 18.281 1 94.31 79 LYS A N 1
ATOM 608 C CA . LYS A 1 79 ? -8.258 10.617 17.828 1 94.31 79 LYS A CA 1
ATOM 609 C C . LYS A 1 79 ? -8.539 10.547 16.328 1 94.31 79 LYS A C 1
ATOM 611 O O . LYS A 1 79 ? -7.664 10.164 15.539 1 94.31 79 LYS A O 1
ATOM 616 N N . LYS A 1 80 ? -9.781 10.867 16.016 1 96.88 80 LYS A N 1
ATOM 617 C CA . LYS A 1 80 ? -10.172 10.891 14.609 1 96.88 80 LYS A CA 1
ATOM 618 C C . LYS A 1 80 ? -10.562 12.297 14.164 1 96.88 80 LYS A C 1
ATOM 620 O O . LYS A 1 80 ? -11.188 13.039 14.93 1 96.88 80 LYS A O 1
ATOM 625 N N . SER A 1 81 ? -10.188 12.688 12.992 1 97.75 81 SER A N 1
ATOM 626 C CA . SER A 1 81 ? -10.531 13.992 12.422 1 97.75 81 SER A CA 1
ATOM 627 C C . SER A 1 81 ? -10.82 13.883 10.93 1 97.75 81 SER A C 1
ATOM 629 O O . SER A 1 81 ? -10.234 13.047 10.234 1 97.75 81 SER A O 1
ATOM 631 N N . VAL A 1 82 ? -11.758 14.703 10.477 1 98.44 82 VAL A N 1
ATOM 632 C CA . VAL A 1 82 ? -12.023 14.797 9.047 1 98.44 82 VAL A CA 1
ATOM 633 C C . VAL A 1 82 ? -10.898 15.57 8.359 1 98.44 82 VAL A C 1
ATOM 635 O O . VAL A 1 82 ? -10.492 16.641 8.836 1 98.44 82 VAL A O 1
ATOM 638 N N . VAL A 1 83 ? -10.43 15.039 7.273 1 98.69 83 VAL A N 1
ATOM 639 C CA . VAL A 1 83 ? -9.391 15.695 6.48 1 98.69 83 VAL A CA 1
ATOM 640 C C . VAL A 1 83 ? -10.023 16.406 5.285 1 98.69 83 VAL A C 1
ATOM 642 O O . VAL A 1 83 ? -10.812 15.805 4.547 1 98.69 83 VAL A O 1
ATOM 645 N N . VAL A 1 84 ? -9.602 17.703 5.043 1 98.19 84 VAL A N 1
ATOM 646 C CA . VAL A 1 84 ? -10.227 18.438 3.955 1 98.19 84 VAL A CA 1
ATOM 647 C C . VAL A 1 84 ? -9.172 18.875 2.943 1 98.19 84 VAL A C 1
ATOM 649 O O . VAL A 1 84 ? -9.5 19.266 1.821 1 98.19 84 VAL A O 1
ATOM 652 N N . ASP A 1 85 ? -7.883 18.781 3.369 1 97.88 85 ASP A N 1
ATOM 653 C CA . ASP A 1 85 ? -6.805 19.172 2.467 1 97.88 85 ASP A CA 1
ATOM 654 C C . ASP A 1 85 ? -5.469 18.578 2.926 1 97.88 85 ASP A C 1
ATOM 656 O O . ASP A 1 85 ? -5.352 18.094 4.051 1 97.88 85 ASP A O 1
ATOM 660 N N . VAL A 1 86 ? -4.512 18.578 2.006 1 98.44 86 VAL A N 1
ATOM 661 C CA . VAL A 1 86 ? -3.154 18.141 2.309 1 98.44 86 VAL A CA 1
ATOM 662 C C . VAL A 1 86 ? -2.164 19.25 1.958 1 98.44 86 VAL A C 1
ATOM 664 O O . VAL A 1 86 ? -2.248 19.844 0.883 1 98.44 86 VAL A O 1
ATOM 667 N N . CYS A 1 87 ? -1.328 19.562 2.887 1 97.38 87 CYS A N 1
ATOM 668 C CA . CYS A 1 87 ? -0.249 20.531 2.684 1 97.38 87 CYS A CA 1
ATOM 669 C C . CYS A 1 87 ? 1.057 19.812 2.346 1 97.38 87 CYS A C 1
ATOM 671 O O . CYS A 1 87 ? 1.642 19.141 3.197 1 97.38 87 CYS A O 1
ATOM 673 N N . ARG A 1 88 ? 1.583 19.922 1.188 1 95.88 88 ARG A N 1
ATOM 674 C CA . ARG A 1 88 ? 2.711 19.141 0.688 1 95.88 88 ARG A CA 1
ATOM 675 C C . ARG A 1 88 ? 4.031 19.844 0.958 1 95.88 88 ARG A C 1
ATOM 677 O O . ARG A 1 88 ? 5.094 19.219 0.972 1 95.88 88 ARG A O 1
ATOM 684 N N . ASP A 1 89 ? 3.906 21.141 1.074 1 87.5 89 ASP A N 1
ATOM 685 C CA . ASP A 1 89 ? 5.121 21.953 1.195 1 87.5 89 ASP A CA 1
ATOM 686 C C . ASP A 1 89 ? 5.215 22.594 2.574 1 87.5 89 ASP A C 1
ATOM 688 O O . ASP A 1 89 ? 4.863 23.766 2.742 1 87.5 89 ASP A O 1
ATOM 692 N N . LEU A 1 90 ? 5.699 21.875 3.492 1 93.69 90 LEU A N 1
ATOM 693 C CA . LEU A 1 90 ? 5.934 22.438 4.816 1 93.69 90 LEU A CA 1
ATOM 694 C C . LEU A 1 90 ? 7.422 22.672 5.059 1 93.69 90 LEU A C 1
ATOM 696 O O . LEU A 1 90 ? 8.258 21.906 4.559 1 93.69 90 LEU A O 1
ATOM 700 N N . ALA A 1 91 ? 7.629 23.703 5.73 1 91.62 91 ALA A N 1
ATOM 701 C CA . ALA A 1 91 ? 9.016 23.969 6.105 1 91.62 91 ALA A CA 1
ATOM 702 C C . ALA A 1 91 ? 9.562 22.891 7.035 1 91.62 91 ALA A C 1
ATOM 704 O O . ALA A 1 91 ? 8.812 22.312 7.824 1 91.62 91 ALA A O 1
ATOM 705 N N . ALA A 1 92 ? 10.828 22.703 6.918 1 93.06 92 ALA A N 1
ATOM 706 C CA . ALA A 1 92 ? 11.492 21.75 7.812 1 93.06 92 ALA A CA 1
ATOM 707 C C . ALA A 1 92 ? 11.32 22.172 9.273 1 93.06 92 ALA A C 1
ATOM 709 O O . ALA A 1 92 ? 11.367 23.359 9.594 1 93.06 92 ALA A O 1
ATOM 710 N N . TRP A 1 93 ? 11.062 21.125 10.172 1 94.62 93 TRP A N 1
ATOM 711 C CA . TRP A 1 93 ? 11.031 21.406 11.609 1 94.62 93 TRP A CA 1
ATOM 712 C C . TRP A 1 93 ? 12.414 21.797 12.109 1 94.62 93 TRP A C 1
ATOM 714 O O . TRP A 1 93 ? 13.422 21.219 11.719 1 94.62 93 TRP A O 1
ATOM 724 N N . PRO A 1 94 ? 12.438 22.812 12.945 1 90.25 94 PRO A N 1
ATOM 725 C CA . PRO A 1 94 ? 13.727 23.297 13.445 1 90.25 94 PRO A CA 1
ATOM 726 C C . PRO A 1 94 ? 14.578 22.172 14.055 1 90.25 94 PRO A C 1
ATOM 728 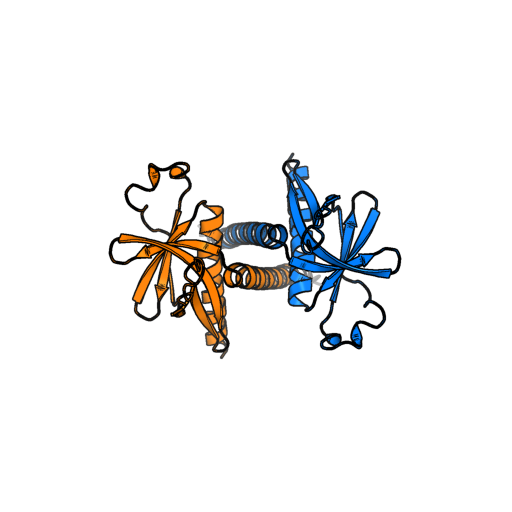O O . PRO A 1 94 ? 14.086 21.406 14.883 1 90.25 94 PRO A O 1
ATOM 731 N N . GLY A 1 95 ? 15.867 22.141 13.586 1 91.62 95 GLY A N 1
ATOM 732 C CA . GLY A 1 95 ? 16.828 21.25 14.203 1 91.62 95 GLY A CA 1
ATOM 733 C C . GLY A 1 95 ? 16.797 19.844 13.648 1 91.62 95 GLY A C 1
ATOM 734 O O . GLY A 1 95 ? 17.719 19.062 13.844 1 91.62 95 GLY A O 1
ATOM 735 N N . ARG A 1 96 ? 15.727 19.5 12.977 1 91.38 96 ARG A N 1
ATOM 736 C CA . ARG A 1 96 ? 15.555 18.125 12.531 1 91.38 96 ARG A CA 1
ATOM 737 C C . ARG A 1 96 ? 16.547 17.781 11.438 1 91.38 96 ARG A C 1
ATOM 739 O O . ARG A 1 96 ? 16.984 16.625 11.328 1 91.38 96 ARG A O 1
ATOM 746 N N . HIS A 1 97 ? 16.938 18.734 10.578 1 86.62 97 HIS A N 1
ATOM 747 C CA . HIS A 1 97 ? 17.859 18.516 9.469 1 86.62 97 HIS A CA 1
ATOM 748 C C . HIS A 1 97 ? 19.25 18.156 9.977 1 86.62 97 HIS A C 1
ATOM 750 O O . HIS A 1 97 ? 20.078 17.656 9.219 1 86.62 97 HIS A O 1
ATOM 756 N N . LEU A 1 98 ? 19.484 18.469 11.273 1 88.88 98 LEU A N 1
ATOM 757 C CA . LEU A 1 98 ? 20.797 18.219 11.859 1 88.88 98 LEU A CA 1
ATOM 758 C C . LEU A 1 98 ? 20.953 16.75 12.273 1 88.88 98 LEU A C 1
ATOM 760 O O . LEU A 1 98 ? 22.062 16.281 12.531 1 88.88 98 LEU A O 1
ATOM 764 N N . LEU A 1 99 ? 19.859 16.062 12.328 1 90.25 99 LEU A N 1
ATOM 765 C CA . LEU A 1 99 ? 19.875 14.664 12.75 1 90.25 99 LEU A CA 1
ATOM 766 C C . LEU A 1 99 ? 20.328 13.758 11.609 1 90.25 99 LEU A C 1
ATOM 768 O O . LEU A 1 99 ? 20.359 14.18 10.453 1 90.25 99 LEU A O 1
ATOM 772 N N . GLU A 1 100 ? 20.719 12.578 11.867 1 87.94 100 GLU A N 1
ATOM 773 C CA . GLU A 1 100 ? 21.078 11.609 10.844 1 87.94 100 GLU A CA 1
ATOM 774 C C . GLU A 1 100 ? 19.938 11.398 9.852 1 87.94 100 GLU A C 1
ATOM 776 O O . GLU A 1 100 ? 18.812 11.133 10.25 1 87.94 100 GLU A O 1
ATOM 781 N N . GLY A 1 101 ? 20.312 11.609 8.57 1 89.31 101 GLY A N 1
ATOM 782 C CA . GLY A 1 101 ? 19.312 11.445 7.531 1 89.31 101 GLY A CA 1
ATOM 783 C C . GLY A 1 101 ? 18.375 12.625 7.41 1 89.31 101 GLY A C 1
ATOM 784 O O . GLY A 1 101 ? 17.359 12.555 6.719 1 89.31 101 GLY A O 1
ATOM 785 N N . GLY A 1 102 ? 18.734 13.617 8.164 1 90.12 102 GLY A N 1
ATOM 786 C CA . GLY A 1 102 ? 17.859 14.781 8.234 1 90.12 102 GLY A CA 1
ATOM 787 C C . GLY A 1 102 ? 17.625 15.438 6.887 1 90.12 102 GLY A C 1
ATOM 788 O O . GLY A 1 102 ? 16.594 16.078 6.672 1 90.12 102 GLY A O 1
ATOM 789 N N . GLU A 1 103 ? 18.594 15.195 5.992 1 90.25 103 GLU A N 1
ATOM 790 C CA . GLU A 1 103 ? 18.484 15.82 4.672 1 90.25 103 GLU A CA 1
ATOM 791 C C . GLU A 1 103 ? 17.391 15.172 3.836 1 90.25 103 GLU A C 1
ATOM 793 O O . GLU A 1 103 ? 16.922 15.758 2.859 1 90.25 103 GLU A O 1
ATOM 798 N N . HIS A 1 104 ? 16.984 14.047 4.227 1 93.31 104 HIS A N 1
ATOM 799 C CA . HIS A 1 104 ? 15.984 13.32 3.439 1 93.31 104 HIS A CA 1
ATOM 800 C C . HIS A 1 104 ? 14.586 13.516 4.004 1 93.31 104 HIS A C 1
ATOM 802 O O . HIS A 1 104 ? 13.594 13.156 3.361 1 93.31 104 HIS A O 1
ATOM 808 N N . ARG A 1 105 ? 14.57 14.117 5.242 1 95.12 105 ARG A N 1
ATOM 809 C CA . ARG A 1 105 ? 13.281 14.25 5.906 1 95.12 105 ARG A CA 1
ATOM 810 C C . ARG A 1 105 ? 12.391 15.25 5.18 1 95.12 105 ARG A C 1
ATOM 812 O O . ARG A 1 105 ? 12.875 16.266 4.664 1 95.12 105 ARG A O 1
ATOM 819 N N . ARG A 1 106 ? 11.156 14.93 5.02 1 96.5 106 ARG A N 1
ATOM 820 C CA . ARG A 1 106 ? 10.133 15.789 4.438 1 96.5 106 ARG A CA 1
ATOM 821 C C . ARG A 1 106 ? 8.945 15.938 5.375 1 96.5 106 ARG A C 1
ATOM 823 O O . ARG A 1 106 ? 8.75 15.117 6.273 1 96.5 106 ARG A O 1
ATOM 830 N N . TYR A 1 107 ? 8.227 16.969 5.129 1 97.31 107 TYR A N 1
ATOM 831 C CA . TYR A 1 107 ? 7.117 17.297 6.023 1 97.31 107 TYR A CA 1
ATOM 832 C C . TYR A 1 107 ? 5.836 17.547 5.238 1 97.31 107 TYR A C 1
ATOM 834 O O . TYR A 1 107 ? 5.883 18.062 4.113 1 97.31 107 TYR A O 1
ATOM 842 N N . PHE A 1 108 ? 4.762 17.125 5.855 1 98.38 108 PHE A N 1
ATOM 843 C CA . PHE A 1 108 ? 3.463 17.438 5.273 1 98.38 108 PHE A CA 1
ATOM 844 C C . PHE A 1 108 ? 2.428 17.688 6.367 1 98.38 108 PHE A C 1
ATOM 846 O O . PHE A 1 108 ? 2.688 17.438 7.543 1 98.38 108 PHE A O 1
ATOM 853 N N . GLY A 1 109 ? 1.356 18.297 5.973 1 98.38 109 GLY A N 1
ATOM 854 C CA . GLY A 1 109 ? 0.257 18.562 6.887 1 98.38 109 GLY A CA 1
ATOM 855 C C . GLY A 1 109 ? -1.083 18.078 6.363 1 98.38 109 GLY A C 1
ATOM 856 O O . GLY A 1 109 ? -1.315 18.062 5.152 1 98.38 109 GLY A O 1
ATOM 857 N N . LEU A 1 110 ? -1.888 17.656 7.316 1 98.5 110 LEU A N 1
ATOM 858 C CA . LEU A 1 110 ? -3.285 17.375 7.004 1 98.5 110 LEU A CA 1
ATOM 859 C C . LEU A 1 110 ? -4.199 18.422 7.629 1 98.5 110 LEU A C 1
ATOM 861 O O . LEU A 1 110 ? -4.172 18.641 8.844 1 98.5 110 LEU A O 1
ATOM 865 N N . ARG A 1 111 ? -4.934 19.062 6.754 1 98.19 111 ARG A N 1
ATOM 866 C CA . ARG A 1 111 ? -5.895 20.062 7.234 1 98.19 111 ARG A CA 1
ATOM 867 C C . ARG A 1 111 ? -7.223 19.391 7.594 1 98.19 111 ARG A C 1
ATOM 869 O O . ARG A 1 111 ? -7.777 18.641 6.801 1 98.19 111 ARG A O 1
ATOM 876 N N . THR A 1 112 ? -7.672 19.656 8.812 1 97.94 112 THR A N 1
ATOM 877 C CA . THR A 1 112 ? -8.914 19.062 9.289 1 97.94 112 THR A CA 1
ATOM 878 C C . THR A 1 112 ? -10.102 19.984 9.031 1 97.94 112 THR A C 1
ATOM 880 O O . THR A 1 112 ? -9.922 21.125 8.617 1 97.94 112 THR A O 1
ATOM 883 N N . ALA A 1 113 ? -11.266 19.422 9.242 1 97 113 ALA A N 1
ATOM 884 C CA . ALA A 1 113 ? -12.5 20.188 9.055 1 97 113 ALA A CA 1
ATOM 885 C C . ALA A 1 113 ? -12.539 21.391 9.984 1 97 113 ALA A C 1
ATOM 887 O O . ALA A 1 113 ? -13.195 22.391 9.695 1 97 113 ALA A O 1
ATOM 888 N N . GLU A 1 114 ? -11.789 21.328 11.086 1 95.44 114 GLU A N 1
ATOM 889 C CA . GLU A 1 114 ? -11.711 22.438 12.023 1 95.44 114 GLU A CA 1
ATOM 890 C C . GLU A 1 114 ? -10.648 23.453 11.602 1 95.44 114 GLU A C 1
ATOM 892 O O . GLU A 1 114 ? -10.289 24.344 12.375 1 95.44 114 GLU A O 1
ATOM 897 N N . HIS A 1 115 ? -10.07 23.297 10.477 1 93.19 115 HIS A N 1
ATOM 898 C CA . HIS A 1 115 ? -9.109 24.203 9.875 1 93.19 115 HIS A CA 1
ATOM 899 C C . HIS A 1 115 ? -7.785 24.203 10.625 1 93.19 115 HIS A C 1
ATOM 901 O O . HIS A 1 115 ? -7.082 25.219 10.664 1 93.19 115 HIS A O 1
ATOM 907 N N . ARG A 1 116 ? -7.551 23.156 11.266 1 94.69 116 ARG A N 1
ATOM 908 C CA . ARG A 1 116 ? -6.242 22.906 11.867 1 94.69 116 ARG A CA 1
ATOM 909 C C . ARG A 1 116 ? -5.375 22.047 10.953 1 94.69 116 ARG A C 1
ATOM 911 O O . ARG A 1 116 ? -5.883 21.188 10.242 1 94.69 116 ARG A O 1
ATOM 918 N N . VAL A 1 117 ? -4.121 22.406 11.016 1 97.19 117 VAL A N 1
ATOM 919 C CA . VAL A 1 117 ? -3.182 21.578 10.258 1 97.19 117 VAL A CA 1
ATOM 920 C C . VAL A 1 117 ? -2.377 20.703 11.219 1 97.19 117 VAL A C 1
ATOM 922 O O . VAL A 1 117 ? -1.735 21.203 12.141 1 97.19 117 VAL A O 1
ATOM 925 N N . ILE A 1 118 ? -2.453 19.438 11.047 1 97.81 118 ILE A N 1
ATOM 926 C CA . ILE A 1 118 ? -1.644 18.484 11.797 1 97.81 118 ILE A CA 1
ATOM 927 C C . ILE A 1 118 ? -0.405 18.109 10.992 1 97.81 118 ILE A C 1
ATOM 929 O O . ILE A 1 118 ? -0.519 17.578 9.875 1 97.81 118 ILE A O 1
ATOM 933 N N . GLU A 1 119 ? 0.774 18.344 11.57 1 98.19 119 GLU A N 1
ATOM 934 C CA . GLU A 1 119 ? 2.016 18.203 10.82 1 98.19 119 GLU A CA 1
ATOM 935 C C . GLU A 1 119 ? 2.697 16.859 11.133 1 98.19 119 GLU A C 1
ATOM 937 O O . GLU A 1 119 ? 2.717 16.438 12.289 1 98.19 119 GLU A O 1
ATOM 942 N N . PHE A 1 120 ? 3.328 16.297 10.078 1 97.94 120 PHE A N 1
ATOM 943 C CA . PHE A 1 120 ? 4.023 15.016 10.203 1 97.94 120 PHE A CA 1
ATOM 944 C C . PHE A 1 120 ? 5.391 15.078 9.531 1 97.94 120 PHE A C 1
ATOM 946 O O . PHE A 1 120 ? 5.59 15.844 8.586 1 97.94 120 PHE A O 1
ATOM 953 N N . GLU A 1 121 ? 6.258 14.266 10.008 1 97.31 121 GLU A N 1
ATOM 954 C CA . GLU A 1 121 ? 7.574 14.102 9.406 1 97.31 121 GLU A CA 1
ATOM 955 C C . GLU A 1 121 ? 7.684 12.758 8.688 1 97.31 121 GLU A C 1
ATOM 957 O O . GLU A 1 121 ? 7.305 11.719 9.234 1 97.31 121 GLU A O 1
ATOM 962 N N . CYS A 1 122 ? 8.172 12.805 7.469 1 95.88 122 CYS A N 1
ATOM 963 C CA . CYS A 1 122 ? 8.492 11.617 6.684 1 95.88 122 CYS A CA 1
ATOM 964 C C . CYS A 1 122 ? 10 11.414 6.594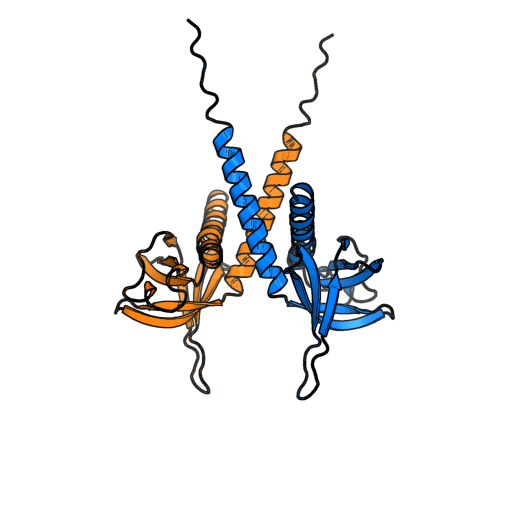 1 95.88 122 CYS A C 1
ATOM 966 O O . CYS A 1 122 ? 10.758 12.383 6.496 1 95.88 122 CYS A O 1
ATOM 968 N N . ALA A 1 123 ? 10.391 10.203 6.492 1 94.06 123 ALA A N 1
ATOM 969 C CA . ALA A 1 123 ? 11.82 9.891 6.496 1 94.06 123 ALA A CA 1
ATOM 970 C C . ALA A 1 123 ? 12.414 10.031 5.098 1 94.06 123 ALA A C 1
ATOM 972 O O . ALA A 1 123 ? 13.633 10.016 4.934 1 94.06 123 ALA A O 1
ATOM 973 N N . SER A 1 124 ? 11.523 10.133 4.039 1 93.19 124 SER A N 1
ATOM 974 C CA . SER A 1 124 ? 12.016 10.195 2.664 1 93.19 124 SER A CA 1
ATOM 975 C C . SER A 1 124 ? 10.984 10.852 1.744 1 93.19 124 SER A C 1
ATOM 977 O O . SER A 1 124 ? 9.828 11.023 2.121 1 93.19 124 SER A O 1
ATOM 979 N N . GLN A 1 125 ? 11.516 11.18 0.57 1 93.25 125 GLN A N 1
ATOM 980 C CA . GLN A 1 125 ? 10.633 11.711 -0.467 1 93.25 125 GLN A CA 1
ATOM 981 C C . GLN A 1 125 ? 9.57 10.688 -0.86 1 93.25 125 GLN A C 1
ATOM 983 O O . GLN A 1 125 ? 8.422 11.047 -1.132 1 93.25 125 GLN A O 1
ATOM 988 N N . ARG A 1 126 ? 9.922 9.453 -0.816 1 90.5 126 ARG A N 1
ATOM 989 C CA . ARG A 1 126 ? 8.992 8.391 -1.173 1 90.5 126 ARG A CA 1
ATOM 990 C C . ARG A 1 126 ? 7.832 8.328 -0.186 1 90.5 126 ARG A C 1
ATOM 992 O O . ARG A 1 126 ? 6.668 8.266 -0.591 1 90.5 126 ARG A O 1
ATOM 999 N N . GLU A 1 127 ? 8.219 8.359 1.02 1 93.94 127 GLU A N 1
ATOM 1000 C CA . GLU A 1 127 ? 7.18 8.344 2.049 1 93.94 127 GLU A CA 1
ATOM 1001 C C . GLU A 1 127 ? 6.316 9.594 1.979 1 93.94 127 GLU A C 1
ATOM 1003 O O . GLU A 1 127 ? 5.094 9.516 2.123 1 93.94 127 GLU A O 1
ATOM 1008 N N . HIS A 1 128 ? 6.957 10.688 1.754 1 96.5 128 HIS A N 1
ATOM 1009 C CA . HIS A 1 128 ? 6.254 11.953 1.606 1 96.5 128 HIS A CA 1
ATOM 1010 C C . HIS A 1 128 ? 5.23 11.891 0.477 1 96.5 128 HIS A C 1
ATOM 1012 O O . HIS A 1 128 ? 4.074 12.273 0.659 1 96.5 128 HIS A O 1
ATOM 1018 N N . ASP A 1 129 ? 5.637 11.375 -0.629 1 94.25 129 ASP A N 1
ATOM 1019 C CA . ASP A 1 129 ? 4.758 11.25 -1.785 1 94.25 129 ASP A CA 1
ATOM 1020 C C . ASP A 1 129 ? 3.592 10.312 -1.488 1 94.25 129 ASP A C 1
ATOM 1022 O O . ASP A 1 129 ? 2.459 10.57 -1.901 1 94.25 129 ASP A O 1
ATOM 1026 N N . MET A 1 130 ? 3.873 9.25 -0.783 1 94.19 130 MET A N 1
ATOM 1027 C CA . MET A 1 130 ? 2.83 8.289 -0.433 1 94.19 130 MET A CA 1
ATOM 1028 C C . MET A 1 130 ? 1.705 8.969 0.342 1 94.19 130 MET A C 1
ATOM 1030 O O . MET A 1 130 ? 0.528 8.773 0.032 1 94.19 130 MET A O 1
ATOM 1034 N N . TRP A 1 131 ? 2.09 9.734 1.202 1 97.19 131 TRP A N 1
ATOM 1035 C CA . TRP A 1 131 ? 1.088 10.367 2.051 1 97.19 131 TRP A CA 1
ATOM 1036 C C . TRP A 1 131 ? 0.406 11.516 1.317 1 97.19 131 TRP A C 1
ATOM 1038 O O . TRP A 1 131 ? -0.825 11.609 1.295 1 97.19 131 TRP A O 1
ATOM 1048 N N . THR A 1 132 ? 1.188 12.398 0.672 1 97.62 132 THR A N 1
ATOM 1049 C CA . THR A 1 132 ? 0.604 13.609 0.099 1 97.62 132 THR A CA 1
ATOM 1050 C C . THR A 1 132 ? -0.206 13.273 -1.151 1 97.62 132 THR A C 1
ATOM 1052 O O . THR A 1 132 ? -1.355 13.703 -1.284 1 97.62 132 THR A O 1
ATOM 1055 N N . LYS A 1 133 ? 0.363 12.492 -2.047 1 96.31 133 LYS A N 1
ATOM 1056 C CA . LYS A 1 133 ? -0.362 12.117 -3.256 1 96.31 133 LYS A CA 1
ATOM 1057 C C . LYS A 1 133 ? -1.502 11.148 -2.934 1 96.31 133 LYS A C 1
ATOM 1059 O O . LYS A 1 133 ? -2.572 11.227 -3.541 1 96.31 133 LYS A O 1
ATOM 1064 N N . GLY A 1 134 ? -1.229 10.273 -1.977 1 97.19 134 GLY A N 1
ATOM 1065 C CA . GLY A 1 134 ? -2.271 9.344 -1.568 1 97.19 134 GLY A CA 1
ATOM 1066 C C . GLY A 1 134 ? -3.494 10.031 -0.995 1 97.19 134 GLY A C 1
ATOM 1067 O O . GLY A 1 134 ? -4.621 9.773 -1.43 1 97.19 134 GLY A O 1
ATOM 1068 N N . VAL A 1 135 ? -3.266 10.898 -0.073 1 98.06 135 VAL A N 1
ATOM 1069 C CA . VAL A 1 135 ? -4.375 11.602 0.563 1 98.06 135 VAL A CA 1
ATOM 1070 C C . VAL A 1 135 ? -5.078 12.492 -0.46 1 98.06 135 VAL A C 1
ATOM 1072 O O . VAL A 1 135 ? -6.309 12.578 -0.48 1 98.06 135 VAL A O 1
ATOM 1075 N N . ALA A 1 136 ? -4.297 13.148 -1.292 1 96.88 136 ALA A N 1
ATOM 1076 C CA . ALA A 1 136 ? -4.895 13.961 -2.346 1 96.88 136 ALA A CA 1
ATOM 1077 C C . ALA A 1 136 ? -5.824 13.133 -3.225 1 96.88 136 ALA A C 1
ATOM 1079 O O . ALA A 1 136 ? -6.887 13.602 -3.635 1 96.88 136 ALA A O 1
ATOM 1080 N N . ARG A 1 137 ? -5.453 11.938 -3.477 1 95.25 137 ARG A N 1
ATOM 1081 C CA . ARG A 1 137 ? -6.27 11.055 -4.301 1 95.25 137 ARG A CA 1
ATOM 1082 C C . ARG A 1 137 ? -7.566 10.68 -3.588 1 95.25 137 ARG A C 1
ATOM 1084 O O . ARG A 1 137 ? -8.633 10.648 -4.207 1 95.25 137 ARG A O 1
ATOM 1091 N N . LEU A 1 138 ? -7.461 10.359 -2.312 1 97.06 138 LEU A N 1
ATOM 1092 C CA . LEU A 1 138 ? -8.672 10.055 -1.562 1 97.06 138 LEU A CA 1
ATOM 1093 C C . LEU A 1 138 ? -9.641 11.242 -1.58 1 97.06 138 LEU A C 1
ATOM 1095 O O . LEU A 1 138 ? -10.844 11.062 -1.762 1 97.06 138 LEU A O 1
ATOM 1099 N N . LEU A 1 139 ? -9.078 12.383 -1.408 1 97.12 139 LEU A N 1
ATOM 1100 C CA . LEU A 1 139 ? -9.906 13.586 -1.426 1 97.12 139 LEU A CA 1
ATOM 1101 C C . LEU A 1 139 ? -10.57 13.773 -2.785 1 97.12 139 LEU A C 1
ATOM 1103 O O . LEU A 1 139 ? -11.742 14.148 -2.863 1 97.12 139 LEU A O 1
ATOM 1107 N N . ALA A 1 140 ? -9.82 13.469 -3.799 1 94.75 140 ALA A N 1
ATOM 1108 C CA . ALA A 1 140 ? -10.367 13.57 -5.152 1 94.75 140 ALA A CA 1
ATOM 1109 C C . ALA A 1 140 ? -11.484 12.562 -5.375 1 94.75 140 ALA A C 1
ATOM 1111 O O . ALA A 1 140 ? -12.484 12.859 -6.027 1 94.75 140 ALA A O 1
ATOM 1112 N N . ILE A 1 141 ? -11.297 11.391 -4.918 1 93.44 141 ILE A N 1
ATOM 1113 C CA . ILE A 1 141 ? -12.305 10.344 -5.043 1 93.44 141 ILE A CA 1
ATOM 1114 C C . ILE A 1 141 ? -13.602 10.797 -4.375 1 93.44 141 ILE A C 1
ATOM 1116 O O . ILE A 1 141 ? -14.688 10.664 -4.953 1 93.44 141 ILE A O 1
ATOM 1120 N N . VAL A 1 142 ? -13.516 11.32 -3.201 1 94.88 142 VAL A N 1
ATOM 1121 C CA . VAL A 1 142 ? -14.68 11.742 -2.432 1 94.88 142 VAL A CA 1
ATOM 1122 C C . VAL A 1 142 ? -15.344 12.938 -3.115 1 94.88 142 VAL A C 1
ATOM 1124 O O . VAL A 1 142 ? -16.578 13.031 -3.174 1 94.88 142 VAL A O 1
ATOM 1127 N N . GLU A 1 143 ? -14.531 13.844 -3.623 1 91.81 143 GLU A N 1
ATOM 1128 C CA . GLU A 1 143 ? -15.078 15 -4.332 1 91.81 143 GLU A CA 1
ATOM 1129 C C . GLU A 1 143 ? -15.82 14.578 -5.594 1 91.81 143 GLU A C 1
ATOM 1131 O O . GLU A 1 143 ? -16.844 15.156 -5.941 1 91.81 143 GLU A O 1
ATOM 1136 N N . GLY A 1 144 ? -15.234 13.594 -6.32 1 83.56 144 GLY A N 1
ATOM 1137 C CA . GLY A 1 144 ? -15.875 13.086 -7.52 1 83.56 144 GLY A CA 1
ATOM 1138 C C . GLY A 1 144 ? -17.203 12.391 -7.234 1 83.56 144 GLY A C 1
ATOM 1139 O O . GLY A 1 144 ? -18.125 12.477 -8.039 1 83.56 144 GLY A O 1
ATOM 1140 N N . ARG A 1 145 ? -17.328 11.711 -6.141 1 79.19 145 ARG A N 1
ATOM 1141 C CA . ARG A 1 145 ? -18.562 11.031 -5.762 1 79.19 145 ARG A CA 1
ATOM 1142 C C . ARG A 1 145 ? -19.641 12.039 -5.383 1 79.19 145 ARG A C 1
ATOM 1144 O O . ARG A 1 145 ? -20.828 11.797 -5.617 1 79.19 145 ARG A O 1
ATOM 1151 N N . LYS A 1 146 ? -19.188 13.094 -4.789 1 71.38 146 LYS A N 1
ATOM 1152 C CA . LYS A 1 146 ? -20.141 14.141 -4.418 1 71.38 146 LYS A CA 1
ATOM 1153 C C . LYS A 1 146 ? -20.766 14.781 -5.652 1 71.38 146 LYS A C 1
ATOM 1155 O O . LYS A 1 146 ? -21.922 15.195 -5.621 1 71.38 146 LYS A O 1
ATOM 1160 N N . ARG A 1 147 ? -20.031 14.789 -6.641 1 62.38 147 ARG A N 1
ATOM 1161 C CA . ARG A 1 147 ? -20.547 15.398 -7.863 1 62.38 147 ARG A CA 1
ATOM 1162 C C . ARG A 1 147 ? -21.594 14.508 -8.516 1 62.38 147 ARG A C 1
ATOM 1164 O O . ARG A 1 147 ? -22.5 15 -9.188 1 62.38 147 ARG A O 1
ATOM 1171 N N . PHE A 1 148 ? -21.5 13.172 -8.242 1 51.09 148 PHE A N 1
ATOM 1172 C CA . PHE A 1 148 ? -22.422 12.258 -8.891 1 51.09 148 PHE A CA 1
ATOM 1173 C C . PHE A 1 148 ? -23.578 11.883 -7.953 1 51.09 148 PHE A C 1
ATOM 1175 O O . PHE A 1 148 ? -24.516 11.195 -8.352 1 51.09 148 PHE A O 1
ATOM 1182 N N . ALA A 1 149 ? -23.391 12.328 -6.785 1 52.06 149 ALA A N 1
ATOM 1183 C CA . ALA A 1 149 ? -24.516 12.125 -5.895 1 52.06 149 ALA A CA 1
ATOM 1184 C C . ALA A 1 149 ? -25.5 13.289 -5.973 1 52.06 149 ALA A C 1
ATOM 1186 O O . ALA A 1 149 ? -25.109 14.43 -6.219 1 52.06 149 ALA A O 1
ATOM 1187 N N . MET B 1 1 ? -0.892 35.625 -43.219 1 29.72 1 MET B N 1
ATOM 1188 C CA . MET B 1 1 ? -0.101 35.5 -42 1 29.72 1 MET B CA 1
ATOM 1189 C C . MET B 1 1 ? -0.743 34.5 -41.031 1 29.72 1 MET B C 1
ATOM 1191 O O . MET B 1 1 ? -1.854 34.719 -40.562 1 29.72 1 MET B O 1
ATOM 1195 N N . GLY B 1 2 ? -0.542 33.188 -41.281 1 34.84 2 GLY B N 1
ATOM 1196 C CA . GLY B 1 2 ? -1.169 32 -40.688 1 34.84 2 GLY B CA 1
ATOM 1197 C C . GLY B 1 2 ? -0.845 31.812 -39.219 1 34.84 2 GLY B C 1
ATOM 1198 O O . GLY B 1 2 ? 0.32 31.891 -38.812 1 34.84 2 GLY B O 1
ATOM 1199 N N . MET B 1 3 ? -1.778 32.156 -38.281 1 34.88 3 MET B N 1
ATOM 1200 C CA . MET B 1 3 ? -1.794 31.969 -36.844 1 34.88 3 MET B CA 1
ATOM 1201 C C . MET B 1 3 ? -1.502 30.516 -36.469 1 34.88 3 MET B C 1
ATOM 1203 O O . MET B 1 3 ? -2.234 29.609 -36.875 1 34.88 3 MET B O 1
ATOM 1207 N N . GLY B 1 4 ? -0.267 30.078 -36.438 1 34.94 4 GLY B N 1
ATOM 1208 C CA . GLY B 1 4 ? 0.154 28.797 -35.875 1 34.94 4 GLY B CA 1
ATOM 1209 C C . GLY B 1 4 ? -0.36 28.547 -34.469 1 34.94 4 GLY B C 1
ATOM 1210 O O . GLY B 1 4 ? -0.058 29.312 -33.562 1 34.94 4 GLY B O 1
ATOM 1211 N N . GLY B 1 5 ? -1.554 28.078 -34.281 1 37.22 5 GLY B N 1
ATOM 1212 C CA . GLY B 1 5 ? -2.129 27.609 -33.031 1 37.22 5 GLY B CA 1
ATOM 1213 C C . GLY B 1 5 ? -1.22 26.672 -32.281 1 37.22 5 GLY B C 1
ATOM 1214 O O . GLY B 1 5 ? -0.715 25.703 -32.844 1 37.22 5 GLY B O 1
ATOM 1215 N N . HIS B 1 6 ? -0.535 27.109 -31.266 1 39.47 6 HIS B N 1
ATOM 1216 C CA . HIS B 1 6 ? 0.281 26.391 -30.297 1 39.47 6 HIS B CA 1
ATOM 1217 C C . HIS B 1 6 ? -0.484 25.203 -29.719 1 39.47 6 HIS B C 1
ATOM 1219 O O . HIS B 1 6 ? -1.606 25.359 -29.234 1 39.47 6 HIS B O 1
ATOM 1225 N N . SER B 1 7 ? -0.218 24 -30.219 1 43.56 7 SER B N 1
ATOM 1226 C CA . SER B 1 7 ? -0.618 22.688 -29.703 1 43.56 7 SER B CA 1
ATOM 1227 C C . SER B 1 7 ? -0.132 22.469 -28.281 1 43.56 7 SER B C 1
ATOM 1229 O O . SER B 1 7 ? 0.913 21.859 -28.047 1 43.56 7 SER B O 1
ATOM 1231 N N . HIS B 1 8 ? -0.277 23.484 -27.406 1 43.75 8 HIS B N 1
ATOM 1232 C CA . HIS B 1 8 ? 0.212 23.312 -26.047 1 43.75 8 HIS B CA 1
ATOM 1233 C C . HIS B 1 8 ? -0.553 22.203 -25.328 1 43.75 8 HIS B C 1
ATOM 1235 O O . HIS B 1 8 ? -0.292 21.922 -24.156 1 43.75 8 HIS B O 1
ATOM 1241 N N . GLY B 1 9 ? -1.614 21.766 -25.875 1 45.94 9 GLY B N 1
ATOM 1242 C CA . GLY B 1 9 ? -2.479 20.953 -25.031 1 45.94 9 GLY B CA 1
ATOM 1243 C C . GLY B 1 9 ? -1.934 19.562 -24.781 1 45.94 9 GLY B C 1
ATOM 1244 O O . GLY B 1 9 ? -2.32 18.906 -23.812 1 45.94 9 GLY B O 1
ATOM 1245 N N . HIS B 1 10 ? -1.089 18.938 -25.688 1 49.62 10 HIS B N 1
ATOM 1246 C CA . HIS B 1 10 ? -0.846 17.5 -25.703 1 49.62 10 HIS B CA 1
ATOM 1247 C C . HIS B 1 10 ? 0.212 17.125 -24.672 1 49.62 10 HIS B C 1
ATOM 1249 O O . HIS B 1 10 ? 0.244 15.977 -24.203 1 49.62 10 HIS B O 1
ATOM 1255 N N . LYS B 1 11 ? 1.123 17.938 -24.344 1 54.81 11 LYS B N 1
ATOM 1256 C CA . LYS B 1 11 ? 2.312 17.609 -23.562 1 54.81 11 LYS B CA 1
ATOM 1257 C C . LYS B 1 11 ? 1.984 17.484 -22.078 1 54.81 11 LYS B C 1
ATOM 1259 O O . LYS B 1 11 ? 2.584 16.672 -21.375 1 54.81 11 LYS B O 1
ATOM 1264 N N . HIS B 1 12 ? 0.937 18.281 -21.578 1 58.94 12 HIS B N 1
ATOM 1265 C CA . HIS B 1 12 ? 0.564 18.281 -20.172 1 58.94 12 HIS B CA 1
ATOM 1266 C C . HIS B 1 12 ? -0.068 16.953 -19.766 1 58.94 12 HIS B C 1
ATOM 1268 O O . HIS B 1 12 ? 0.196 16.438 -18.688 1 58.94 12 HIS B O 1
ATOM 1274 N N . GLY B 1 13 ? -0.655 16.266 -20.656 1 66.12 13 GLY B N 1
ATOM 1275 C CA . GLY B 1 13 ? -1.327 15.008 -20.375 1 66.12 13 GLY B CA 1
ATOM 1276 C C . GLY B 1 13 ? -0.37 13.836 -20.234 1 66.12 13 GLY B C 1
ATOM 1277 O O . GLY B 1 13 ? -0.525 13.008 -19.328 1 66.12 13 GLY B O 1
ATOM 1278 N N . ALA B 1 14 ? 0.708 13.883 -21 1 72.31 14 ALA B N 1
ATOM 1279 C CA . ALA B 1 14 ? 1.663 12.773 -20.984 1 72.31 14 ALA B CA 1
ATOM 1280 C C . ALA B 1 14 ? 2.523 12.812 -19.734 1 72.31 14 ALA B C 1
ATOM 1282 O O . ALA B 1 14 ? 2.775 11.773 -19.109 1 72.31 14 ALA B O 1
ATOM 1283 N N . ALA B 1 15 ? 2.977 14 -19.359 1 79.69 15 ALA B N 1
ATOM 1284 C CA . ALA B 1 15 ? 3.801 14.148 -18.172 1 79.69 15 ALA B CA 1
ATOM 1285 C C . ALA B 1 15 ? 3.023 13.766 -16.906 1 79.69 15 ALA B C 1
ATOM 1287 O O . ALA B 1 15 ? 3.559 13.094 -16.016 1 79.69 15 ALA B O 1
ATOM 1288 N N . GLN B 1 16 ? 1.796 14.156 -16.875 1 79.38 16 GLN B N 1
ATOM 1289 C CA . GLN B 1 16 ? 0.954 13.805 -15.742 1 79.38 16 GLN B CA 1
ATOM 1290 C C . GLN B 1 16 ? 0.738 12.297 -15.656 1 79.38 16 GLN B C 1
ATOM 1292 O O . GLN B 1 16 ? 0.763 11.727 -14.562 1 79.38 16 GLN B O 1
ATOM 1297 N N . ARG B 1 17 ? 0.686 11.758 -16.844 1 81 17 ARG B N 1
ATOM 1298 C CA . ARG B 1 17 ? 0.482 10.312 -16.859 1 81 17 ARG B CA 1
ATOM 1299 C C . ARG B 1 17 ? 1.728 9.578 -16.391 1 81 17 ARG B C 1
ATOM 1301 O O . ARG B 1 17 ? 1.627 8.578 -15.664 1 81 17 ARG B O 1
ATOM 1308 N N . GLN B 1 18 ? 2.811 10.102 -16.766 1 85.56 18 GLN B N 1
ATOM 1309 C CA . GLN B 1 18 ? 4.059 9.484 -16.344 1 85.56 18 GLN B CA 1
ATOM 1310 C C . GLN B 1 18 ? 4.234 9.586 -14.828 1 85.56 18 GLN B C 1
ATOM 1312 O O . GLN B 1 18 ? 4.691 8.648 -14.18 1 85.56 18 GLN B O 1
ATOM 1317 N N . ASP B 1 19 ? 3.84 10.695 -14.344 1 87.19 19 ASP B N 1
ATOM 1318 C CA . ASP B 1 19 ? 3.938 10.914 -12.898 1 87.19 19 ASP B CA 1
ATOM 1319 C C . ASP B 1 19 ? 3.004 9.977 -12.141 1 87.19 19 ASP B C 1
ATOM 1321 O O . ASP B 1 19 ? 3.387 9.406 -11.117 1 87.19 19 ASP B O 1
ATOM 1325 N N . GLU B 1 20 ? 1.869 9.742 -12.703 1 87.12 20 GLU B N 1
ATOM 1326 C CA . GLU B 1 20 ? 0.9 8.852 -12.062 1 87.12 20 GLU B CA 1
ATOM 1327 C C . GLU B 1 20 ? 1.372 7.402 -12.102 1 87.12 20 GLU B C 1
ATOM 1329 O O . GLU B 1 20 ? 1.212 6.668 -11.125 1 87.12 20 GLU B O 1
ATOM 1334 N N . ASN B 1 21 ? 1.948 7.117 -13.203 1 87.38 21 ASN B N 1
ATOM 1335 C CA . ASN B 1 21 ? 2.463 5.758 -13.344 1 87.38 21 ASN B CA 1
ATOM 1336 C C . ASN B 1 21 ? 3.619 5.492 -12.383 1 87.38 21 ASN B C 1
ATOM 1338 O O . ASN B 1 21 ? 3.717 4.406 -11.812 1 87.38 21 ASN B O 1
ATOM 1342 N N . ASN B 1 22 ? 4.363 6.473 -12.281 1 89.25 22 ASN B N 1
ATOM 1343 C CA . ASN B 1 22 ? 5.469 6.352 -11.336 1 89.25 22 ASN B CA 1
ATOM 1344 C C . ASN B 1 22 ? 4.969 6.219 -9.898 1 89.25 22 ASN B C 1
ATOM 1346 O O . ASN B 1 22 ? 5.484 5.406 -9.133 1 89.25 22 ASN B O 1
ATOM 1350 N N . PHE B 1 23 ? 4.004 7.031 -9.664 1 92.69 23 PHE B N 1
ATOM 1351 C CA . PHE B 1 23 ? 3.443 6.973 -8.32 1 92.69 23 PHE B CA 1
ATOM 1352 C C . PHE B 1 23 ? 2.76 5.633 -8.078 1 92.69 23 PHE B C 1
ATOM 1354 O O . PHE B 1 23 ? 2.889 5.055 -6.996 1 92.69 23 PHE B O 1
ATOM 1361 N N . LEU B 1 24 ? 2.133 5.141 -9.008 1 92.56 24 LEU B N 1
ATOM 1362 C CA . LEU B 1 24 ? 1.512 3.824 -8.898 1 92.56 24 LEU B CA 1
ATOM 1363 C C . LEU B 1 24 ? 2.562 2.744 -8.672 1 92.56 24 LEU B C 1
ATOM 1365 O O . LEU B 1 24 ? 2.363 1.842 -7.852 1 92.56 24 LEU B O 1
ATOM 1369 N N . GLY B 1 25 ? 3.629 2.859 -9.359 1 91.5 25 GLY B N 1
ATOM 1370 C CA . GLY B 1 25 ? 4.73 1.935 -9.148 1 91.5 25 GLY B CA 1
ATOM 1371 C C . GLY B 1 25 ? 5.25 1.943 -7.723 1 91.5 25 GLY B C 1
ATOM 1372 O O . GLY B 1 25 ? 5.492 0.885 -7.137 1 91.5 25 GLY B O 1
ATOM 1373 N N . ILE B 1 26 ? 5.297 3.049 -7.195 1 91.25 26 ILE B N 1
ATOM 1374 C CA . ILE B 1 26 ? 5.773 3.211 -5.828 1 91.25 26 ILE B CA 1
ATOM 1375 C C . ILE B 1 26 ? 4.773 2.588 -4.855 1 91.25 26 ILE B C 1
ATOM 1377 O O . ILE B 1 26 ? 5.16 1.854 -3.943 1 91.25 26 ILE B O 1
ATOM 1381 N N . CYS B 1 27 ? 3.559 2.873 -5.082 1 93.19 27 CYS B N 1
ATOM 1382 C CA . CYS B 1 27 ? 2.514 2.352 -4.207 1 93.19 27 CYS B CA 1
ATOM 1383 C C . CYS B 1 27 ? 2.5 0.828 -4.223 1 93.19 27 CYS B C 1
ATOM 1385 O O . CYS B 1 27 ? 2.426 0.193 -3.17 1 93.19 27 CYS B O 1
ATOM 1387 N N . CYS B 1 28 ? 2.621 0.327 -5.324 1 94.19 28 CYS B N 1
ATOM 1388 C CA . CYS B 1 28 ? 2.611 -1.126 -5.461 1 94.19 28 CYS B CA 1
ATOM 1389 C C . CYS B 1 28 ? 3.814 -1.746 -4.758 1 94.19 28 CYS B C 1
ATOM 1391 O O . CYS B 1 28 ? 3.678 -2.746 -4.051 1 94.19 28 CYS B O 1
ATOM 1393 N N . GLN B 1 29 ? 4.93 -1.149 -5.004 1 94.81 29 GLN B N 1
ATOM 1394 C CA . GLN B 1 29 ? 6.137 -1.673 -4.375 1 94.81 29 GLN B CA 1
ATOM 1395 C C . GLN B 1 29 ? 6.008 -1.684 -2.855 1 94.81 29 GLN B C 1
ATOM 1397 O O . GLN B 1 29 ? 6.332 -2.68 -2.205 1 94.81 29 GLN B O 1
ATOM 1402 N N . GLU B 1 30 ? 5.453 -0.644 -2.365 1 93.56 30 GLU B N 1
ATOM 1403 C CA . GLU B 1 30 ? 5.316 -0.533 -0.916 1 93.56 30 GLU B CA 1
ATOM 1404 C C . GLU B 1 30 ? 4.305 -1.543 -0.378 1 93.56 30 GLU B C 1
ATOM 1406 O O . GLU B 1 30 ? 4.586 -2.256 0.588 1 93.56 30 GLU B O 1
ATOM 1411 N N . LEU B 1 31 ? 3.244 -1.641 -0.968 1 94.31 31 LEU B N 1
ATOM 1412 C CA . LEU B 1 31 ? 2.164 -2.508 -0.51 1 94.31 31 LEU B CA 1
ATOM 1413 C C . LEU B 1 31 ? 2.584 -3.973 -0.563 1 94.31 31 LEU B C 1
ATOM 1415 O O . LEU B 1 31 ? 2.377 -4.719 0.398 1 94.31 31 LEU B O 1
ATOM 1419 N N . LEU B 1 32 ? 3.186 -4.359 -1.569 1 96.94 32 LEU B N 1
ATOM 1420 C CA . LEU B 1 32 ? 3.545 -5.758 -1.768 1 96.94 32 LEU B CA 1
ATOM 1421 C C . LEU B 1 32 ? 4.711 -6.152 -0.868 1 96.94 32 LEU B C 1
ATOM 1423 O O . LEU B 1 32 ? 4.77 -7.285 -0.382 1 96.94 32 LEU B O 1
ATOM 1427 N N . ALA B 1 33 ? 5.598 -5.203 -0.689 1 96.38 33 ALA B N 1
ATOM 1428 C CA . ALA B 1 33 ? 6.754 -5.492 0.153 1 96.38 33 ALA B CA 1
ATOM 1429 C C . ALA B 1 33 ? 6.34 -5.668 1.612 1 96.38 33 ALA B C 1
ATOM 1431 O O . ALA B 1 33 ? 6.918 -6.484 2.334 1 96.38 33 ALA B O 1
ATOM 1432 N N . ARG B 1 34 ? 5.438 -4.867 2.08 1 92.56 34 ARG B N 1
ATOM 1433 C CA . ARG B 1 34 ? 4.926 -5.023 3.436 1 92.56 34 ARG B CA 1
ATOM 1434 C C . ARG B 1 34 ? 4.285 -6.395 3.623 1 92.56 34 ARG B C 1
ATOM 1436 O O . ARG B 1 34 ? 4.383 -6.992 4.699 1 92.56 34 ARG B O 1
ATOM 1443 N N . GLY B 1 35 ? 3.607 -6.832 2.568 1 94.25 35 GLY B N 1
ATOM 1444 C CA . GLY B 1 35 ? 3.061 -8.18 2.521 1 94.25 35 GLY B CA 1
ATOM 1445 C C . GLY B 1 35 ? 1.829 -8.352 3.391 1 94.25 35 GLY B C 1
ATOM 1446 O O . GLY B 1 35 ? 1.432 -7.434 4.105 1 94.25 35 GLY B O 1
ATOM 1447 N N . THR B 1 36 ? 1.229 -9.5 3.322 1 94.12 36 THR B N 1
ATOM 1448 C CA . THR B 1 36 ? 0.081 -9.938 4.109 1 94.12 36 THR B CA 1
ATOM 1449 C C . THR B 1 36 ? 0.058 -11.461 4.23 1 94.12 36 THR B C 1
ATOM 1451 O O . THR B 1 36 ? 0.815 -12.156 3.547 1 94.12 36 THR B O 1
ATOM 1454 N N . GLU B 1 37 ? -0.72 -11.836 5.199 1 95.19 37 GLU B N 1
ATOM 1455 C CA . GLU B 1 37 ? -0.906 -13.281 5.324 1 95.19 37 GLU B CA 1
ATOM 1456 C C . GLU B 1 37 ? -1.892 -13.805 4.281 1 95.19 37 GLU B C 1
ATOM 1458 O O . GLU B 1 37 ? -2.994 -13.266 4.141 1 95.19 37 GLU B O 1
ATOM 1463 N N . LEU B 1 38 ? -1.434 -14.859 3.568 1 96.62 38 LEU B N 1
ATOM 1464 C CA . LEU B 1 38 ? -2.285 -15.523 2.586 1 96.62 38 LEU B CA 1
ATOM 1465 C C . LEU B 1 38 ? -2.227 -17.031 2.748 1 96.62 38 LEU B C 1
ATOM 1467 O O . LEU B 1 38 ? -1.227 -17.578 3.225 1 96.62 38 LEU B O 1
ATOM 1471 N N . LEU B 1 39 ? -3.326 -17.641 2.408 1 95.94 39 LEU B N 1
ATOM 1472 C CA . LEU B 1 39 ? -3.312 -19.094 2.295 1 95.94 39 LEU B CA 1
ATOM 1473 C C . LEU B 1 39 ? -2.605 -19.531 1.018 1 95.94 39 LEU B C 1
ATOM 1475 O O . LEU B 1 39 ? -2.924 -19.047 -0.071 1 95.94 39 LEU B O 1
ATOM 1479 N N . LYS B 1 40 ? -1.647 -20.359 1.269 1 96.75 40 LYS B N 1
ATOM 1480 C CA . LYS B 1 40 ? -0.877 -20.969 0.181 1 96.75 40 LYS B CA 1
ATOM 1481 C C . LYS B 1 40 ? -1.264 -22.422 -0.027 1 96.75 40 LYS B C 1
ATOM 1483 O O . LYS B 1 40 ? -1.425 -23.172 0.939 1 96.75 40 LYS B O 1
ATOM 1488 N N . ARG B 1 41 ? -1.399 -22.812 -1.307 1 96.44 41 ARG B N 1
ATOM 1489 C CA . ARG B 1 41 ? -1.652 -24.219 -1.632 1 96.44 41 ARG B CA 1
ATOM 1490 C C . ARG B 1 41 ? -0.371 -24.906 -2.068 1 96.44 41 ARG B C 1
ATOM 1492 O O . ARG B 1 41 ? 0.317 -24.453 -2.98 1 96.44 41 ARG B O 1
ATOM 1499 N N . THR B 1 42 ? -0.045 -25.922 -1.353 1 92.5 42 THR B N 1
ATOM 1500 C CA . THR B 1 42 ? 1.14 -26.703 -1.711 1 92.5 42 THR B CA 1
ATOM 1501 C C . THR B 1 42 ? 0.868 -27.562 -2.936 1 92.5 42 THR B C 1
ATOM 1503 O O . THR B 1 42 ? -0.272 -27.656 -3.395 1 92.5 42 THR B O 1
ATOM 1506 N N . ARG B 1 43 ? 1.965 -28.141 -3.445 1 88.94 43 ARG B N 1
ATOM 1507 C CA . ARG B 1 43 ? 1.845 -29.031 -4.598 1 88.94 43 ARG B CA 1
ATOM 1508 C C . ARG B 1 43 ? 1.003 -30.25 -4.262 1 88.94 43 ARG B C 1
ATOM 1510 O O . ARG B 1 43 ? 0.343 -30.812 -5.133 1 88.94 43 ARG B O 1
ATOM 1517 N N . LYS B 1 44 ? 0.972 -30.641 -2.975 1 90.75 44 LYS B N 1
ATOM 1518 C CA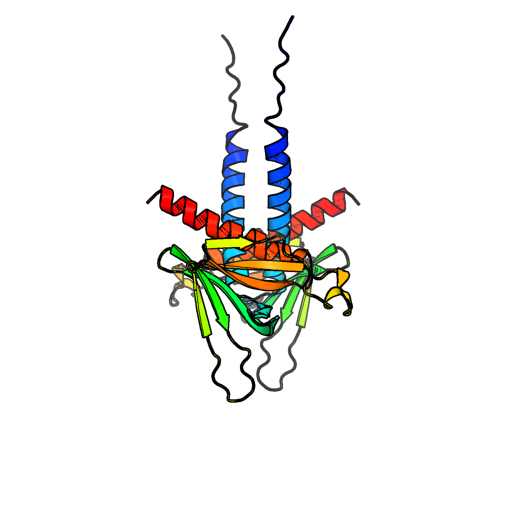 . LYS B 1 44 ? 0.225 -31.812 -2.537 1 90.75 44 LYS B CA 1
ATOM 1519 C C . LYS B 1 44 ? -1.213 -31.453 -2.178 1 90.75 44 LYS B C 1
ATOM 1521 O O . LYS B 1 44 ? -2 -32.312 -1.793 1 90.75 44 LYS B O 1
ATOM 1526 N N . GLY B 1 45 ? -1.574 -30.188 -2.273 1 90.75 45 GLY B N 1
ATOM 1527 C CA . GLY B 1 45 ? -2.951 -29.75 -2.066 1 90.75 45 GLY B CA 1
ATOM 1528 C C . GLY B 1 45 ? -3.211 -29.234 -0.668 1 90.75 45 GLY B C 1
ATOM 1529 O O . GLY B 1 45 ? -4.293 -28.719 -0.385 1 90.75 45 GLY B O 1
ATOM 1530 N N . SER B 1 46 ? -2.166 -29.344 0.203 1 93.88 46 SER B N 1
ATOM 1531 C CA . SER B 1 46 ? -2.314 -28.828 1.558 1 93.88 46 SER B CA 1
ATOM 1532 C C . SER B 1 46 ? -2.316 -27.297 1.564 1 93.88 46 SER B C 1
ATOM 1534 O O . SER B 1 46 ? -1.724 -26.672 0.688 1 93.88 46 SER B O 1
ATOM 1536 N N . LEU B 1 47 ? -2.986 -26.828 2.594 1 94.69 47 LEU B N 1
ATOM 1537 C CA . LEU B 1 47 ? -3.09 -25.375 2.723 1 94.69 47 LEU B CA 1
ATOM 1538 C C . LEU B 1 47 ? -2.297 -24.875 3.926 1 94.69 47 LEU B C 1
ATOM 1540 O O . LEU B 1 47 ? -2.453 -25.391 5.035 1 94.69 47 LEU B O 1
ATOM 1544 N N . HIS B 1 48 ? -1.431 -23.875 3.645 1 94.25 48 HIS B N 1
ATOM 1545 C CA . HIS B 1 48 ? -0.609 -23.297 4.699 1 94.25 48 HIS B CA 1
ATOM 1546 C C . HIS B 1 48 ? -0.707 -21.766 4.691 1 94.25 48 HIS B C 1
ATOM 1548 O O . HIS B 1 48 ? -0.59 -21.141 3.637 1 94.25 48 HIS B O 1
ATOM 1554 N N . TRP B 1 49 ? -0.881 -21.234 5.902 1 94.88 49 TRP B N 1
ATOM 1555 C CA . TRP B 1 49 ? -0.799 -19.781 6.023 1 94.88 49 TRP B CA 1
ATOM 1556 C C . TRP B 1 49 ? 0.648 -19.312 5.93 1 94.88 49 TRP B C 1
ATOM 1558 O O . TRP B 1 49 ? 1.537 -19.891 6.559 1 94.88 49 TRP B O 1
ATOM 1568 N N . LYS B 1 50 ? 0.935 -18.312 5.105 1 95.38 50 LYS B N 1
ATOM 1569 C CA . LYS B 1 50 ? 2.248 -17.703 4.93 1 95.38 50 LYS B CA 1
ATOM 1570 C C . LYS B 1 50 ? 2.143 -16.172 4.902 1 95.38 50 LYS B C 1
ATOM 1572 O O . LYS B 1 50 ? 1.166 -15.625 4.391 1 95.38 50 LYS B O 1
ATOM 1577 N N . VAL B 1 51 ? 3.141 -15.57 5.582 1 96.06 51 VAL B N 1
ATOM 1578 C CA . VAL B 1 51 ? 3.328 -14.164 5.25 1 96.06 51 VAL B CA 1
ATOM 1579 C C . VAL B 1 51 ? 3.99 -14.039 3.879 1 96.06 51 VAL B C 1
ATOM 1581 O O . VAL B 1 51 ? 5.086 -14.562 3.66 1 96.06 51 VAL B O 1
ATOM 1584 N N . VAL B 1 52 ? 3.273 -13.344 3 1 97.56 52 VAL B N 1
ATOM 1585 C CA . VAL B 1 52 ? 3.682 -13.258 1.601 1 97.56 52 VAL B CA 1
ATOM 1586 C C . VAL B 1 52 ? 4.105 -11.836 1.269 1 97.56 52 VAL B C 1
ATOM 1588 O O . VAL B 1 52 ? 3.354 -10.883 1.5 1 97.56 52 VAL B O 1
ATOM 1591 N N . SER B 1 53 ? 5.305 -11.68 0.8 1 98.38 53 SER B N 1
ATOM 1592 C CA . SER B 1 53 ? 5.77 -10.391 0.302 1 98.38 53 SER B CA 1
ATOM 1593 C C . SER B 1 53 ? 6.438 -10.531 -1.06 1 98.38 53 SER B C 1
ATOM 1595 O O . SER B 1 53 ? 7.02 -11.57 -1.367 1 98.38 53 SER B O 1
ATOM 1597 N N . VAL B 1 54 ? 6.289 -9.516 -1.84 1 98.69 54 VAL B N 1
ATOM 1598 C CA . VAL B 1 54 ? 6.934 -9.438 -3.146 1 98.69 54 VAL B CA 1
ATOM 1599 C C . VAL B 1 54 ? 7.633 -8.086 -3.295 1 98.69 54 VAL B C 1
ATOM 1601 O O . VAL B 1 54 ? 7.078 -7.047 -2.932 1 98.69 54 VAL B O 1
ATOM 1604 N N . TYR B 1 55 ? 8.875 -8.078 -3.805 1 98.19 55 TYR B N 1
ATOM 1605 C CA . TYR B 1 55 ? 9.648 -6.848 -3.924 1 98.19 55 TYR B CA 1
ATOM 1606 C C . TYR B 1 55 ? 10.688 -6.961 -5.035 1 98.19 55 TYR B C 1
ATOM 1608 O O . TYR B 1 55 ? 10.953 -8.062 -5.527 1 98.19 55 TYR B O 1
ATOM 1616 N N . ILE B 1 56 ? 11.141 -5.832 -5.492 1 97.56 56 ILE B N 1
ATOM 1617 C CA . ILE B 1 56 ? 12.297 -5.816 -6.387 1 97.56 56 ILE B CA 1
ATOM 1618 C C . ILE B 1 56 ? 13.578 -5.758 -5.566 1 97.56 56 ILE B C 1
ATOM 1620 O O . ILE B 1 56 ? 13.797 -4.812 -4.809 1 97.56 56 ILE B O 1
ATOM 1624 N N . ASN B 1 57 ? 14.359 -6.695 -5.684 1 96.44 57 ASN B N 1
ATOM 1625 C CA . ASN B 1 57 ? 15.547 -6.746 -4.844 1 96.44 57 ASN B CA 1
ATOM 1626 C C . ASN B 1 57 ? 16.688 -5.914 -5.43 1 96.44 57 ASN B C 1
ATOM 1628 O O . ASN B 1 57 ? 16.516 -5.246 -6.449 1 96.44 57 ASN B O 1
ATOM 1632 N N . ARG B 1 58 ? 17.844 -5.934 -4.824 1 94.75 58 ARG B N 1
ATOM 1633 C CA . ARG B 1 58 ? 18.984 -5.074 -5.156 1 94.75 58 ARG B CA 1
ATOM 1634 C C . ARG B 1 58 ? 19.5 -5.371 -6.559 1 94.75 58 ARG B C 1
ATOM 1636 O O . ARG B 1 58 ? 20.047 -4.484 -7.227 1 94.75 58 ARG B O 1
ATOM 1643 N N . THR B 1 59 ? 19.297 -6.566 -6.988 1 94.12 59 THR B N 1
ATOM 1644 C CA . THR B 1 59 ? 19.797 -6.957 -8.297 1 94.12 59 THR B CA 1
ATOM 1645 C C . THR B 1 59 ? 18.75 -6.664 -9.383 1 94.12 59 THR B C 1
ATOM 1647 O O . THR B 1 59 ? 18.969 -6.969 -10.555 1 94.12 59 THR B O 1
ATOM 1650 N N . GLY B 1 60 ? 17.594 -6.18 -9 1 95.44 60 GLY B N 1
ATOM 1651 C CA . GLY B 1 60 ? 16.625 -5.734 -9.977 1 95.44 60 GLY B CA 1
ATOM 1652 C C . GLY B 1 60 ? 15.719 -6.852 -10.461 1 95.44 60 GLY B C 1
ATOM 1653 O O . GLY B 1 60 ? 15.297 -6.859 -11.625 1 95.44 60 GLY B O 1
ATOM 1654 N N . VAL B 1 61 ? 15.578 -7.82 -9.633 1 97.44 61 VAL B N 1
ATOM 1655 C CA . VAL B 1 61 ? 14.656 -8.891 -10 1 97.44 61 VAL B CA 1
ATOM 1656 C C . VAL B 1 61 ? 13.484 -8.93 -9.023 1 97.44 61 VAL B C 1
ATOM 1658 O O . VAL B 1 61 ? 13.617 -8.508 -7.871 1 97.44 61 VAL B O 1
ATOM 1661 N N . VAL B 1 62 ? 12.344 -9.406 -9.438 1 98.5 62 VAL B N 1
ATOM 1662 C CA . VAL B 1 62 ? 11.156 -9.516 -8.594 1 98.5 62 VAL B CA 1
ATOM 1663 C C . VAL B 1 62 ? 11.25 -10.773 -7.734 1 98.5 62 VAL B C 1
ATOM 1665 O O . VAL B 1 62 ? 11.344 -11.883 -8.266 1 98.5 62 VAL B O 1
ATOM 1668 N N . MET B 1 63 ? 11.18 -10.547 -6.371 1 98.81 63 MET B N 1
ATOM 1669 C CA . MET B 1 63 ? 11.352 -11.641 -5.422 1 98.81 63 MET B CA 1
ATOM 1670 C C . MET B 1 63 ? 10.07 -11.891 -4.637 1 98.81 63 MET B C 1
ATOM 1672 O O . MET B 1 63 ? 9.406 -10.945 -4.203 1 98.81 63 MET B O 1
ATOM 1676 N N . LEU B 1 64 ? 9.766 -13.148 -4.523 1 98.69 64 LEU B N 1
ATOM 1677 C CA . LEU B 1 64 ? 8.766 -13.617 -3.578 1 98.69 64 LEU B CA 1
ATOM 1678 C C . LEU B 1 64 ? 9.414 -14.094 -2.283 1 98.69 64 LEU B C 1
ATOM 1680 O O . LEU B 1 64 ? 10.367 -14.867 -2.312 1 98.69 64 LEU B O 1
ATOM 1684 N N . LYS B 1 65 ? 8.969 -13.57 -1.205 1 98.12 65 LYS B N 1
ATOM 1685 C CA . LYS B 1 65 ? 9.391 -14.039 0.113 1 98.12 65 LYS B CA 1
ATOM 1686 C C . LYS B 1 65 ? 8.211 -14.602 0.899 1 98.12 65 LYS B C 1
ATOM 1688 O O . LYS B 1 65 ? 7.203 -13.922 1.095 1 98.12 65 LYS B O 1
ATOM 1693 N N . LEU B 1 66 ? 8.32 -15.836 1.292 1 97.12 66 LEU B N 1
ATOM 1694 C CA . LEU B 1 66 ? 7.34 -16.516 2.131 1 97.12 66 LEU B CA 1
ATOM 1695 C C . LEU B 1 66 ? 7.887 -16.75 3.535 1 97.12 66 LEU B C 1
ATOM 1697 O O . LEU B 1 66 ? 9.016 -17.219 3.699 1 97.12 66 LEU B O 1
ATOM 1701 N N . LYS B 1 67 ? 7.121 -16.359 4.516 1 95 67 LYS B N 1
ATOM 1702 C CA . LYS B 1 67 ? 7.492 -16.609 5.906 1 95 67 LYS B CA 1
ATOM 1703 C C . LYS B 1 67 ? 6.383 -17.344 6.648 1 95 67 LYS B C 1
ATOM 1705 O O . LYS B 1 67 ? 5.207 -17 6.512 1 95 67 LYS B O 1
ATOM 1710 N N . SER B 1 68 ? 6.848 -18.391 7.328 1 90 68 SER B N 1
ATOM 1711 C CA . SER B 1 68 ? 5.863 -19.125 8.117 1 90 68 SER B CA 1
ATOM 1712 C C . SER B 1 68 ? 5.438 -18.328 9.344 1 90 68 SER B C 1
ATOM 1714 O O . SER B 1 68 ? 6.199 -17.5 9.852 1 90 68 SER B O 1
ATOM 1716 N N . ARG B 1 69 ? 4.168 -18.375 9.719 1 73.88 69 ARG B N 1
ATOM 1717 C CA . ARG B 1 69 ? 3.674 -17.703 10.914 1 73.88 69 ARG B CA 1
ATOM 1718 C C . ARG B 1 69 ? 4.258 -18.328 12.18 1 73.88 69 ARG B C 1
ATOM 1720 O O . ARG B 1 69 ? 4.332 -19.547 12.297 1 73.88 69 ARG B O 1
ATOM 1727 N N . HIS B 1 70 ? 5.285 -17.688 12.773 1 61.91 70 HIS B N 1
ATOM 1728 C CA . HIS B 1 70 ? 5.918 -18.25 13.953 1 61.91 70 HIS B CA 1
ATOM 1729 C C . HIS B 1 70 ? 4.898 -18.484 15.062 1 61.91 70 HIS B C 1
ATOM 1731 O O . HIS B 1 70 ? 4.07 -17.625 15.344 1 61.91 70 HIS B O 1
ATOM 1737 N N . VAL B 1 71 ? 4.559 -19.625 15.305 1 60.31 71 VAL B N 1
ATOM 1738 C CA . VAL B 1 71 ? 3.953 -19.938 16.594 1 60.31 71 VAL B CA 1
ATOM 1739 C C . VAL B 1 71 ? 5.039 -20.031 17.672 1 60.31 71 VAL B C 1
ATOM 1741 O O . VAL B 1 71 ? 6.172 -20.422 17.375 1 60.31 71 VAL B O 1
ATOM 1744 N N . ALA B 1 72 ? 4.812 -19.547 18.766 1 55.75 72 ALA B N 1
ATOM 1745 C CA . ALA B 1 72 ? 5.621 -19.531 19.969 1 55.75 72 ALA B CA 1
ATOM 1746 C C . ALA B 1 72 ? 6.785 -20.516 19.859 1 55.75 72 ALA B C 1
ATOM 1748 O O . ALA B 1 72 ? 6.578 -21.734 19.812 1 55.75 72 ALA B O 1
ATOM 1749 N N . GLY B 1 73 ? 8.125 -20.016 19.734 1 54.56 73 GLY B N 1
ATOM 1750 C CA . GLY B 1 73 ? 9.328 -20.812 19.906 1 54.56 73 GLY B CA 1
ATOM 1751 C C . GLY B 1 73 ? 9.836 -21.438 18.625 1 54.56 73 GLY B C 1
ATOM 1752 O O . GLY B 1 73 ? 10.867 -22.109 18.625 1 54.56 73 GLY B O 1
ATOM 1753 N N . THR B 1 74 ? 9 -21.438 17.641 1 57.28 74 THR B N 1
ATOM 1754 C CA . THR B 1 74 ? 9.484 -22.156 16.469 1 57.28 74 THR B CA 1
ATOM 1755 C C . THR B 1 74 ? 10.109 -21.188 15.461 1 57.28 74 THR B C 1
ATOM 1757 O O . THR B 1 74 ? 9.781 -20 15.445 1 57.28 74 THR B O 1
ATOM 1760 N N . ILE B 1 75 ? 11.203 -21.594 15.008 1 63.12 75 ILE B N 1
ATOM 1761 C CA . ILE B 1 75 ? 11.961 -20.875 13.992 1 63.12 75 ILE B CA 1
ATOM 1762 C C . ILE B 1 75 ? 11.078 -20.594 12.781 1 63.12 75 ILE B C 1
ATOM 1764 O O . ILE B 1 75 ? 10.391 -21.484 12.281 1 63.12 75 ILE B O 1
ATOM 1768 N N . THR B 1 76 ? 10.914 -19.328 12.469 1 73.62 76 THR B N 1
ATOM 1769 C CA . THR B 1 76 ? 10.211 -18.969 11.242 1 73.62 76 THR B CA 1
ATOM 1770 C C . THR B 1 76 ? 11.023 -19.375 10.016 1 73.62 76 THR B C 1
ATOM 1772 O O . THR B 1 76 ? 12.227 -19.125 9.953 1 73.62 76 THR B O 1
ATOM 1775 N N . LYS B 1 77 ? 10.445 -20.344 9.148 1 82.69 77 LYS B N 1
ATOM 1776 C CA . LYS B 1 77 ? 11.055 -20.703 7.875 1 82.69 77 LYS B CA 1
ATOM 1777 C C . LYS B 1 77 ? 10.75 -19.656 6.809 1 82.69 77 LYS B C 1
ATOM 1779 O O . LYS B 1 77 ? 9.625 -19.141 6.742 1 82.69 77 LYS B O 1
ATOM 1784 N N . LYS B 1 78 ? 11.891 -19.203 6.254 1 91.62 78 LYS B N 1
ATOM 1785 C CA . LYS B 1 78 ? 11.766 -18.25 5.152 1 91.62 78 LYS B CA 1
ATOM 1786 C C . LYS B 1 78 ? 12.211 -18.875 3.834 1 91.62 78 LYS B C 1
ATOM 1788 O O . LYS B 1 78 ? 13.211 -19.609 3.793 1 91.62 78 LYS B O 1
ATOM 1793 N N . LYS B 1 79 ? 11.406 -18.672 2.779 1 94.31 79 LYS B N 1
ATOM 1794 C CA . LYS B 1 79 ? 11.75 -19.109 1.426 1 94.31 79 LYS B CA 1
ATOM 1795 C C . LYS B 1 79 ? 11.602 -17.953 0.435 1 94.31 79 LYS B C 1
ATOM 1797 O O . LYS B 1 79 ? 10.594 -17.234 0.449 1 94.31 79 LYS B O 1
ATOM 1802 N N . LYS B 1 80 ? 12.656 -17.797 -0.331 1 96.94 80 LYS B N 1
ATOM 1803 C CA . LYS B 1 80 ? 12.633 -16.766 -1.359 1 96.94 80 LYS B CA 1
ATOM 1804 C C . LYS B 1 80 ? 12.711 -17.375 -2.756 1 96.94 80 LYS B C 1
ATOM 1806 O O . LYS B 1 80 ? 13.422 -18.359 -2.973 1 96.94 80 LYS B O 1
ATOM 1811 N N . SER B 1 81 ? 11.977 -16.844 -3.693 1 97.75 81 SER B N 1
ATOM 1812 C CA . SER B 1 81 ? 11.992 -17.297 -5.082 1 97.75 81 SER B CA 1
ATOM 1813 C C . SER B 1 81 ? 11.859 -16.109 -6.039 1 97.75 81 SER B C 1
ATOM 1815 O O . SER B 1 81 ? 11.219 -15.109 -5.715 1 97.75 81 SER B O 1
ATOM 1817 N N . VAL B 1 82 ? 12.523 -16.25 -7.18 1 98.5 82 VAL B N 1
ATOM 1818 C CA . VAL B 1 82 ? 12.367 -15.25 -8.234 1 98.5 82 VAL B CA 1
ATOM 1819 C C . VAL B 1 82 ? 11.008 -15.43 -8.914 1 98.5 82 VAL B C 1
ATOM 1821 O O . VAL B 1 82 ? 10.625 -16.547 -9.266 1 98.5 82 VAL B O 1
ATOM 1824 N N . VAL B 1 83 ? 10.312 -14.336 -9.094 1 98.69 83 VAL B N 1
ATOM 1825 C CA . VAL B 1 83 ? 9.023 -14.344 -9.781 1 98.69 83 VAL B CA 1
ATOM 1826 C C . VAL B 1 83 ? 9.203 -13.906 -11.234 1 98.69 83 VAL B C 1
ATOM 1828 O O . VAL B 1 83 ? 9.82 -12.875 -11.5 1 98.69 83 VAL B O 1
ATOM 1831 N N . VAL B 1 84 ? 8.562 -14.688 -12.195 1 98.12 84 VAL B N 1
ATOM 1832 C CA . VAL B 1 84 ? 8.766 -14.336 -13.602 1 98.12 84 VAL B CA 1
ATOM 1833 C C . VAL B 1 84 ? 7.422 -14.039 -14.258 1 98.12 84 VAL B C 1
ATOM 1835 O O . VAL B 1 84 ? 7.371 -13.461 -15.344 1 98.12 84 VAL B O 1
ATOM 1838 N N . ASP B 1 85 ? 6.336 -14.453 -13.562 1 97.88 85 ASP B N 1
ATOM 1839 C CA . ASP B 1 85 ? 5.008 -14.203 -14.117 1 97.88 85 ASP B CA 1
ATOM 1840 C C . ASP B 1 85 ? 3.938 -14.297 -13.031 1 97.88 85 ASP B C 1
ATOM 1842 O O . ASP B 1 85 ? 4.203 -14.781 -11.93 1 97.88 85 ASP B O 1
ATOM 1846 N N . VAL B 1 86 ? 2.764 -13.742 -13.344 1 98.38 86 VAL B N 1
ATOM 1847 C CA . VAL B 1 86 ? 1.61 -13.836 -12.461 1 98.38 86 VAL B CA 1
ATOM 1848 C C . VAL B 1 86 ? 0.433 -14.461 -13.203 1 98.38 86 VAL B C 1
ATOM 1850 O O . VAL B 1 86 ? 0.133 -14.078 -14.336 1 98.38 86 VAL B O 1
ATOM 1853 N N . CYS B 1 87 ? -0.134 -15.453 -12.609 1 97.44 87 CYS B N 1
ATOM 1854 C CA . CYS B 1 87 ? -1.335 -16.094 -13.125 1 97.44 87 CYS B CA 1
ATOM 1855 C C . CYS B 1 87 ? -2.586 -15.531 -12.461 1 97.44 87 CYS B C 1
ATOM 1857 O O . CYS B 1 87 ? -2.826 -15.773 -11.273 1 97.44 87 CYS B O 1
ATOM 1859 N N . ARG B 1 88 ? -3.436 -14.891 -13.148 1 95.75 88 ARG B N 1
ATOM 1860 C CA . ARG B 1 88 ? -4.555 -14.133 -12.594 1 95.75 88 ARG B CA 1
ATOM 1861 C C . ARG B 1 88 ? -5.824 -14.977 -12.57 1 95.75 88 ARG B C 1
ATOM 1863 O O . ARG B 1 88 ? -6.766 -14.68 -11.828 1 95.75 88 ARG B O 1
ATOM 1870 N N . ASP B 1 89 ? -5.855 -15.922 -13.422 1 88.94 89 ASP B N 1
ATOM 1871 C CA . ASP B 1 89 ? -7.078 -16.703 -13.602 1 88.94 89 ASP B CA 1
ATOM 1872 C C . ASP B 1 89 ? -6.883 -18.141 -13.156 1 88.94 89 ASP B C 1
ATOM 1874 O O . ASP B 1 89 ? -6.75 -19.047 -13.984 1 88.94 89 ASP B O 1
ATOM 1878 N N . LEU B 1 90 ? -6.902 -18.328 -11.914 1 93.81 90 LEU B N 1
ATOM 1879 C CA . LEU B 1 90 ? -6.82 -19.703 -11.398 1 93.81 90 LEU B CA 1
ATOM 1880 C C . LEU B 1 90 ? -8.203 -20.203 -10.992 1 93.81 90 LEU B C 1
ATOM 1882 O O . LEU B 1 90 ? -9.039 -19.438 -10.523 1 93.81 90 LEU B O 1
ATOM 1886 N N . ALA B 1 91 ? -8.336 -21.422 -11.227 1 91.75 91 ALA B N 1
ATOM 1887 C CA . ALA B 1 91 ? -9.586 -22.047 -10.805 1 91.75 91 ALA B CA 1
ATOM 1888 C C . ALA B 1 91 ? -9.711 -22.047 -9.281 1 91.75 91 ALA B C 1
ATOM 1890 O O . ALA B 1 91 ? -8.703 -22.109 -8.57 1 91.75 91 ALA B O 1
ATOM 1891 N N . ALA B 1 92 ? -10.938 -21.984 -8.859 1 93.19 92 ALA B N 1
ATOM 1892 C CA . ALA B 1 92 ? -11.203 -22.062 -7.422 1 93.19 92 ALA B CA 1
ATOM 1893 C C . ALA B 1 92 ? -10.672 -23.359 -6.836 1 93.19 92 ALA B C 1
ATOM 1895 O O . ALA B 1 92 ? -10.766 -24.422 -7.469 1 93.19 92 ALA B O 1
ATOM 1896 N N . TRP B 1 93 ? -10.039 -23.266 -5.586 1 94.75 93 TRP B N 1
ATOM 1897 C CA . TRP B 1 93 ? -9.641 -24.469 -4.883 1 94.75 93 TRP B CA 1
ATOM 1898 C C . TRP B 1 93 ? -10.859 -25.297 -4.461 1 94.75 93 TRP B C 1
ATOM 1900 O O . TRP B 1 93 ? -11.859 -24.734 -4.012 1 94.75 93 TRP B O 1
ATOM 1910 N N . PRO B 1 94 ? -10.773 -26.594 -4.641 1 90.25 94 PRO B N 1
ATOM 1911 C CA . PRO B 1 94 ? -11.914 -27.453 -4.301 1 90.25 94 PRO B CA 1
ATOM 1912 C C . PRO B 1 94 ? -12.414 -27.219 -2.879 1 90.25 94 PRO B C 1
ATOM 1914 O O . PRO B 1 94 ? -11.625 -27.203 -1.934 1 90.25 94 PRO B O 1
ATOM 1917 N N . GLY B 1 95 ? -13.773 -27.031 -2.803 1 91.69 95 GLY B N 1
ATOM 1918 C CA . GLY B 1 95 ? -14.414 -26.984 -1.5 1 91.69 95 GLY B CA 1
ATOM 1919 C C . GLY B 1 95 ? -14.359 -25.609 -0.852 1 91.69 95 GLY B C 1
ATOM 1920 O O . GLY B 1 95 ? -15.109 -25.328 0.086 1 91.69 95 GLY B O 1
ATOM 1921 N N . ARG B 1 96 ? -13.484 -24.75 -1.33 1 91.69 96 ARG B N 1
ATOM 1922 C CA . ARG B 1 96 ? -13.281 -23.469 -0.675 1 91.69 96 ARG B CA 1
ATOM 1923 C C . ARG B 1 96 ? -14.508 -22.562 -0.841 1 91.69 96 ARG B C 1
ATOM 1925 O O . ARG B 1 96 ? -14.812 -21.75 0.036 1 91.69 96 ARG B O 1
ATOM 1932 N N . HIS B 1 97 ? -15.227 -22.641 -1.99 1 86.81 97 HIS B N 1
ATOM 1933 C CA . HIS B 1 97 ? -16.406 -21.828 -2.287 1 86.81 97 HIS B CA 1
ATOM 1934 C C . HIS B 1 97 ? -17.531 -22.125 -1.313 1 86.81 97 HIS B C 1
ATOM 1936 O O . HIS B 1 97 ? -18.484 -21.344 -1.205 1 86.81 97 HIS B O 1
ATOM 1942 N N . LEU B 1 98 ? -17.438 -23.281 -0.628 1 89.38 98 LEU B N 1
ATOM 1943 C CA . LEU B 1 98 ? -18.5 -23.703 0.286 1 89.38 98 LEU B CA 1
ATOM 1944 C C . LEU B 1 98 ? -18.344 -23.016 1.639 1 89.38 98 LEU B C 1
ATOM 1946 O O . LEU B 1 98 ? -19.281 -23.016 2.445 1 89.38 98 LEU B O 1
ATOM 1950 N N . LEU B 1 99 ? -17.203 -22.438 1.863 1 90.44 99 LEU B N 1
ATOM 1951 C CA . LEU B 1 99 ? -16.953 -21.797 3.145 1 90.44 99 LEU B CA 1
ATOM 1952 C C . LEU B 1 99 ? -17.594 -20.406 3.188 1 90.44 99 LEU B C 1
ATOM 1954 O O . LEU B 1 99 ? -18 -19.875 2.154 1 90.44 99 LEU B O 1
ATOM 1958 N N . GLU B 1 100 ? -17.75 -19.844 4.305 1 88.06 100 GLU B N 1
ATOM 1959 C CA . GLU B 1 100 ? -18.266 -18.484 4.449 1 88.06 100 GLU B CA 1
ATOM 1960 C C . GLU B 1 100 ? -17.438 -17.484 3.652 1 88.06 100 GLU B C 1
ATOM 1962 O O . GLU B 1 100 ? -16.219 -17.438 3.781 1 88.06 100 GLU B O 1
ATOM 1967 N N . GLY B 1 101 ? -18.156 -16.75 2.785 1 89.44 101 GLY B N 1
ATOM 1968 C CA . GLY B 1 101 ? -17.484 -15.766 1.963 1 89.44 101 GLY B CA 1
ATOM 1969 C C . GLY B 1 101 ? -16.766 -16.375 0.774 1 89.44 101 GLY B C 1
ATOM 1970 O O . GLY B 1 101 ? -15.977 -15.695 0.1 1 89.44 101 GLY B O 1
ATOM 1971 N N . GLY B 1 102 ? -17.016 -17.641 0.648 1 90.25 102 GLY B N 1
ATOM 1972 C CA . GLY B 1 102 ? -16.297 -18.391 -0.382 1 90.25 102 GLY B CA 1
ATOM 1973 C C . GLY B 1 102 ? -16.531 -17.844 -1.778 1 90.25 102 GLY B C 1
ATOM 1974 O O . GLY B 1 102 ? -15.688 -18 -2.662 1 90.25 102 GLY B O 1
ATOM 1975 N N . GLU B 1 103 ? -17.672 -17.141 -1.915 1 90.25 103 GLU B N 1
ATOM 1976 C CA . GLU B 1 103 ? -18.016 -16.609 -3.229 1 90.25 103 GLU B CA 1
ATOM 1977 C C . GLU B 1 103 ? -17.125 -15.43 -3.604 1 90.25 103 GLU B C 1
ATOM 1979 O O . GLU B 1 103 ? -17.031 -15.078 -4.777 1 90.25 103 GLU B O 1
ATOM 1984 N N . HIS B 1 104 ? -16.5 -14.891 -2.658 1 93.44 104 HIS B N 1
ATOM 1985 C CA . HIS B 1 104 ? -15.688 -13.703 -2.914 1 93.44 104 HIS B CA 1
ATOM 1986 C C . HIS B 1 104 ? -14.219 -14.07 -3.086 1 93.44 104 HIS B C 1
ATOM 1988 O O . HIS B 1 104 ? -13.414 -13.234 -3.51 1 93.44 104 HIS B O 1
ATOM 1994 N N . ARG B 1 105 ? -13.938 -15.359 -2.725 1 95.19 105 ARG B N 1
ATOM 1995 C CA . ARG B 1 105 ? -12.539 -15.766 -2.754 1 95.19 105 ARG B CA 1
ATOM 1996 C C . ARG B 1 105 ? -12.016 -15.828 -4.188 1 95.19 105 ARG B C 1
ATOM 1998 O O . ARG B 1 105 ? -12.742 -16.219 -5.102 1 95.19 105 ARG B O 1
ATOM 2005 N N . ARG B 1 106 ? -10.852 -15.344 -4.402 1 96.69 106 ARG B N 1
ATOM 2006 C CA . ARG B 1 106 ? -10.148 -15.391 -5.68 1 96.69 106 ARG B CA 1
ATOM 2007 C C . ARG B 1 106 ? -8.766 -16.016 -5.523 1 96.69 106 ARG B C 1
ATOM 2009 O O . ARG B 1 106 ? -8.227 -16.062 -4.414 1 96.69 106 ARG B O 1
ATOM 2016 N N . TYR B 1 107 ? -8.266 -16.453 -6.625 1 97.38 107 TYR B N 1
ATOM 2017 C CA . TYR B 1 107 ? -7 -17.172 -6.59 1 97.38 107 TYR B CA 1
ATOM 2018 C C . TYR B 1 107 ? -6.035 -16.625 -7.637 1 97.38 107 TYR B C 1
ATOM 2020 O O . TYR B 1 107 ? -6.453 -16.188 -8.703 1 97.38 107 TYR B O 1
ATOM 2028 N N . PHE B 1 108 ? -4.789 -16.656 -7.227 1 98.38 108 PHE B N 1
ATOM 2029 C CA . PHE B 1 108 ? -3.752 -16.297 -8.188 1 98.38 108 PHE B CA 1
ATOM 2030 C C . PHE B 1 108 ? -2.488 -17.109 -7.953 1 98.38 108 PHE B C 1
ATOM 2032 O O . PHE B 1 108 ? -2.379 -17.828 -6.949 1 98.38 108 PHE B O 1
ATOM 2039 N N . GLY B 1 109 ? -1.658 -17.125 -8.938 1 98.38 109 GLY B N 1
ATOM 2040 C CA . GLY B 1 109 ? -0.387 -17.828 -8.852 1 98.38 109 GLY B CA 1
ATOM 2041 C C . GLY B 1 109 ? 0.8 -16.953 -9.219 1 98.38 109 GLY B C 1
ATOM 2042 O O . GLY B 1 109 ? 0.681 -16.047 -10.055 1 98.38 109 GLY B O 1
ATOM 2043 N N . LEU B 1 110 ? 1.878 -17.234 -8.539 1 98.5 110 LEU B N 1
ATOM 2044 C CA . LEU B 1 110 ? 3.152 -16.641 -8.938 1 98.5 110 LEU B CA 1
ATOM 2045 C C . LEU B 1 110 ? 4.07 -17.703 -9.547 1 98.5 110 LEU B C 1
ATOM 2047 O O . LEU B 1 110 ? 4.367 -18.719 -8.914 1 98.5 110 LEU B O 1
ATOM 2051 N N . ARG B 1 111 ? 4.441 -17.422 -10.773 1 98.19 111 ARG B N 1
ATOM 2052 C CA . ARG B 1 111 ? 5.371 -18.328 -11.445 1 98.19 111 ARG B CA 1
ATOM 2053 C C . ARG B 1 111 ? 6.816 -17.969 -11.109 1 98.19 111 ARG B C 1
ATOM 2055 O O . ARG B 1 111 ? 7.215 -16.797 -11.227 1 98.19 111 ARG B O 1
ATOM 2062 N N . THR B 1 112 ? 7.555 -18.953 -10.648 1 97.94 112 THR B N 1
ATOM 2063 C CA . THR B 1 112 ? 8.945 -18.734 -10.25 1 97.94 112 THR B CA 1
ATOM 2064 C C . THR B 1 112 ? 9.891 -19.031 -11.406 1 97.94 112 THR B C 1
ATOM 2066 O O . THR B 1 112 ? 9.469 -19.562 -12.445 1 97.94 112 THR B O 1
ATOM 2069 N N . ALA B 1 113 ? 11.133 -18.672 -11.203 1 96.94 113 ALA B N 1
ATOM 2070 C CA . ALA B 1 113 ? 12.156 -18.906 -12.219 1 96.94 113 ALA B CA 1
ATOM 2071 C C . ALA B 1 113 ? 12.312 -20.406 -12.492 1 96.94 113 ALA B C 1
ATOM 2073 O O . ALA B 1 113 ? 12.742 -20.797 -13.578 1 96.94 113 ALA B O 1
ATOM 2074 N N . GLU B 1 114 ? 11.922 -21.234 -11.516 1 95.38 114 GLU B N 1
ATOM 2075 C CA . GLU B 1 114 ? 11.984 -22.688 -11.68 1 95.38 114 GLU B CA 1
ATOM 2076 C C . GLU B 1 114 ? 10.734 -23.203 -12.375 1 95.38 114 GLU B C 1
ATOM 2078 O O . GLU B 1 114 ? 10.5 -24.422 -12.422 1 95.38 114 GLU B O 1
ATOM 2083 N N . HIS B 1 115 ? 9.883 -22.375 -12.828 1 93 115 HIS B N 1
ATOM 2084 C CA . HIS B 1 115 ? 8.688 -22.688 -13.602 1 93 115 HIS B CA 1
ATOM 2085 C C . HIS B 1 115 ? 7.641 -23.391 -12.742 1 93 115 HIS B C 1
ATOM 2087 O O . HIS B 1 115 ? 6.863 -24.203 -13.242 1 93 115 HIS B O 1
ATOM 2093 N N . ARG B 1 116 ? 7.711 -23.156 -11.523 1 94.62 116 ARG B N 1
ATOM 2094 C CA . ARG B 1 116 ? 6.664 -23.578 -10.594 1 94.62 116 ARG B CA 1
ATOM 2095 C C . ARG B 1 116 ? 5.68 -22.438 -10.328 1 94.62 116 ARG B C 1
ATOM 2097 O O . ARG B 1 116 ? 6.066 -21.281 -10.312 1 94.62 116 ARG B O 1
ATOM 2104 N N . VAL B 1 117 ? 4.477 -22.891 -10.203 1 97.25 117 VAL B N 1
ATOM 2105 C CA . VAL B 1 117 ? 3.467 -21.891 -9.844 1 97.25 117 VAL B CA 1
ATOM 2106 C C . VAL B 1 117 ? 3.074 -22.078 -8.375 1 97.25 117 VAL B C 1
ATOM 2108 O O . VAL B 1 117 ? 2.654 -23.156 -7.965 1 97.25 117 VAL B O 1
ATOM 2111 N N . ILE B 1 118 ? 3.26 -21.062 -7.594 1 97.81 118 ILE B N 1
ATOM 2112 C CA . ILE B 1 118 ? 2.816 -21.047 -6.203 1 97.81 118 ILE B CA 1
ATOM 2113 C C . ILE B 1 118 ? 1.455 -20.359 -6.105 1 97.81 118 ILE B C 1
ATOM 2115 O O . ILE B 1 118 ? 1.312 -19.188 -6.48 1 97.81 118 ILE B O 1
ATOM 2119 N N . GLU B 1 119 ? 0.469 -21.078 -5.57 1 98.25 119 GLU B N 1
ATOM 2120 C CA . GLU B 1 119 ? -0.908 -20.594 -5.598 1 98.25 119 GLU B CA 1
ATOM 2121 C C . GLU B 1 119 ? -1.307 -19.984 -4.254 1 98.25 119 GLU B C 1
ATOM 2123 O O . GLU B 1 119 ? -0.947 -20.516 -3.199 1 98.25 119 GLU B O 1
ATOM 2128 N N . PHE B 1 120 ? -2.137 -18.922 -4.332 1 97.94 120 PHE B N 1
ATOM 2129 C 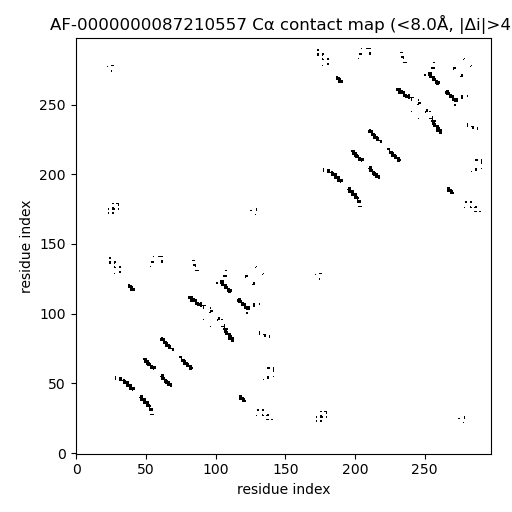CA . PHE B 1 120 ? -2.611 -18.219 -3.145 1 97.94 120 PHE B CA 1
ATOM 2130 C C . PHE B 1 120 ? -4.105 -17.953 -3.238 1 97.94 120 PHE B C 1
ATOM 2132 O O . PHE B 1 120 ? -4.652 -17.828 -4.336 1 97.94 120 PHE B O 1
ATOM 2139 N N . GLU B 1 121 ? -4.703 -17.844 -2.115 1 97.38 121 GLU B N 1
ATOM 2140 C CA . GLU B 1 121 ? -6.109 -17.453 -2.012 1 97.38 121 GLU B CA 1
ATOM 2141 C C . GLU B 1 121 ? -6.254 -16.031 -1.483 1 97.38 121 GLU B C 1
ATOM 2143 O O . GLU B 1 121 ? -5.613 -15.656 -0.498 1 97.38 121 GLU B O 1
ATOM 2148 N N . CYS B 1 122 ? -7.059 -15.258 -2.164 1 96 122 CYS B N 1
ATOM 2149 C CA . CYS B 1 122 ? -7.445 -13.922 -1.727 1 96 122 CYS B CA 1
ATOM 2150 C C . CYS B 1 122 ? -8.883 -13.906 -1.217 1 96 122 CYS B C 1
ATOM 2152 O O . CYS B 1 122 ? -9.742 -14.594 -1.76 1 96 122 CYS B O 1
ATOM 2154 N N . ALA B 1 123 ? -9.133 -13.031 -0.307 1 94.19 123 ALA B N 1
ATOM 2155 C CA . ALA B 1 123 ? -10.453 -13 0.32 1 94.19 123 ALA B CA 1
ATOM 2156 C C . ALA B 1 123 ? -11.43 -12.164 -0.503 1 94.19 123 ALA B C 1
ATOM 2158 O O . ALA B 1 123 ? -12.641 -12.188 -0.253 1 94.19 123 ALA B O 1
ATOM 2159 N N . SER B 1 124 ? -10.898 -11.375 -1.5 1 93.31 124 SER B N 1
ATOM 2160 C CA . SER B 1 124 ? -11.758 -10.492 -2.285 1 93.31 124 SER B CA 1
ATOM 2161 C C . SER B 1 124 ? -11.125 -10.164 -3.633 1 93.31 124 SER B C 1
ATOM 2163 O O . SER B 1 124 ? -9.938 -10.406 -3.842 1 93.31 124 SER B O 1
ATOM 2165 N N . GLN B 1 125 ? -11.992 -9.625 -4.469 1 93.25 125 GLN B N 1
ATOM 2166 C CA . GLN B 1 125 ? -11.516 -9.141 -5.758 1 93.25 125 GLN B CA 1
ATOM 2167 C C . GLN B 1 125 ? -10.492 -8.023 -5.578 1 93.25 125 GLN B C 1
ATOM 2169 O O . GLN B 1 125 ? -9.516 -7.938 -6.332 1 93.25 125 GLN B O 1
ATOM 2174 N N . ARG B 1 126 ? -10.672 -7.25 -4.57 1 90.69 126 ARG B N 1
ATOM 2175 C CA . ARG B 1 126 ? -9.758 -6.145 -4.297 1 90.69 126 ARG B CA 1
ATOM 2176 C C . ARG B 1 126 ? -8.367 -6.66 -3.943 1 90.69 126 ARG B C 1
ATOM 2178 O O . ARG B 1 126 ? -7.363 -6.18 -4.48 1 90.69 126 ARG B O 1
ATOM 2185 N N . GLU B 1 127 ? -8.398 -7.598 -3.074 1 94 127 GLU B N 1
ATOM 2186 C CA . GLU B 1 127 ? -7.121 -8.195 -2.693 1 94 127 GLU B CA 1
ATOM 2187 C C . GLU B 1 127 ? -6.469 -8.898 -3.879 1 94 127 GLU B C 1
ATOM 2189 O O . GLU B 1 127 ? -5.254 -8.797 -4.074 1 94 127 GLU B O 1
ATOM 2194 N N . HIS B 1 128 ? -7.27 -9.57 -4.641 1 96.56 128 HIS B N 1
ATOM 2195 C CA . HIS B 1 128 ? -6.793 -10.25 -5.84 1 96.56 128 HIS B CA 1
ATOM 2196 C C . HIS B 1 128 ? -6.133 -9.266 -6.801 1 96.56 128 HIS B C 1
ATOM 2198 O O . HIS B 1 128 ? -5.027 -9.516 -7.289 1 96.56 128 HIS B O 1
ATOM 2204 N N . ASP B 1 129 ? -6.766 -8.172 -7.02 1 94.38 129 ASP B N 1
ATOM 2205 C CA . ASP B 1 129 ? -6.238 -7.152 -7.918 1 94.38 129 ASP B CA 1
ATOM 2206 C C . ASP B 1 129 ? -4.934 -6.57 -7.383 1 94.38 129 ASP B C 1
ATOM 2208 O O . ASP B 1 129 ? -4 -6.312 -8.148 1 94.38 129 ASP B O 1
ATOM 2212 N N . MET B 1 130 ? -4.867 -6.379 -6.094 1 94.31 130 MET B N 1
ATOM 2213 C CA . MET B 1 130 ? -3.658 -5.836 -5.48 1 94.31 130 MET B CA 1
ATOM 2214 C C . MET B 1 130 ? -2.451 -6.715 -5.777 1 94.31 130 MET B C 1
ATOM 2216 O O . MET B 1 130 ? -1.393 -6.215 -6.168 1 94.31 130 MET B O 1
ATOM 2220 N N . TRP B 1 131 ? -2.674 -7.902 -5.668 1 97.25 131 TRP B N 1
ATOM 2221 C CA . TRP B 1 131 ? -1.56 -8.82 -5.859 1 97.25 131 TRP B CA 1
ATOM 2222 C C . TRP B 1 131 ? -1.256 -9.008 -7.344 1 97.25 131 TRP B C 1
ATOM 2224 O O . TRP B 1 131 ? -0.102 -8.898 -7.766 1 97.25 131 TRP B O 1
ATOM 2234 N N . THR B 1 132 ? -2.287 -9.25 -8.164 1 97.62 132 THR B N 1
ATOM 2235 C CA . THR B 1 132 ? -2.041 -9.594 -9.562 1 97.62 132 THR B CA 1
ATOM 2236 C C . THR B 1 132 ? -1.584 -8.375 -10.352 1 97.62 132 THR B C 1
ATOM 2238 O O . THR B 1 132 ? -0.579 -8.43 -11.062 1 97.62 132 THR B O 1
ATOM 2241 N N . LYS B 1 133 ? -2.283 -7.27 -10.195 1 96.38 133 LYS B N 1
ATOM 2242 C CA . LYS B 1 133 ? -1.888 -6.055 -10.898 1 96.38 133 LYS B CA 1
ATOM 2243 C C . LYS B 1 133 ? -0.594 -5.484 -10.328 1 96.38 133 LYS B C 1
ATOM 2245 O O . LYS B 1 133 ? 0.246 -4.969 -11.07 1 96.38 133 LYS B O 1
ATOM 2250 N N . GLY B 1 134 ? -0.481 -5.594 -9.016 1 97.31 134 GLY B N 1
ATOM 2251 C CA . GLY B 1 134 ? 0.736 -5.117 -8.375 1 97.31 134 GLY B CA 1
ATOM 2252 C C . GLY B 1 134 ? 1.98 -5.852 -8.844 1 97.31 134 GLY B C 1
ATOM 2253 O O . GLY B 1 134 ? 2.961 -5.223 -9.25 1 97.31 134 GLY B O 1
ATOM 2254 N N . VAL B 1 135 ? 1.919 -7.133 -8.812 1 98.12 135 VAL B N 1
ATOM 2255 C CA . VAL B 1 135 ? 3.068 -7.934 -9.219 1 98.12 135 VAL B CA 1
ATOM 2256 C C . VAL B 1 135 ? 3.344 -7.73 -10.703 1 98.12 135 VAL B C 1
ATOM 2258 O O . VAL B 1 135 ? 4.5 -7.617 -11.117 1 98.12 135 VAL B O 1
ATOM 2261 N N . ALA B 1 136 ? 2.287 -7.676 -11.484 1 96.94 136 ALA B N 1
ATOM 2262 C CA . ALA B 1 136 ? 2.461 -7.406 -12.906 1 96.94 136 ALA B CA 1
ATOM 2263 C C . ALA B 1 136 ? 3.199 -6.09 -13.133 1 96.94 136 ALA B C 1
ATOM 2265 O O . ALA B 1 136 ? 4.039 -5.984 -14.031 1 96.94 136 ALA B O 1
ATOM 2266 N N . ARG B 1 137 ? 2.914 -5.145 -12.336 1 95.25 137 ARG B N 1
ATOM 2267 C CA . ARG B 1 137 ? 3.564 -3.846 -12.453 1 95.25 137 ARG B CA 1
ATOM 2268 C C . ARG B 1 137 ? 5.043 -3.938 -12.102 1 95.25 137 ARG B C 1
ATOM 2270 O O . ARG B 1 137 ? 5.891 -3.34 -12.766 1 95.25 137 ARG B O 1
ATOM 2277 N N . LEU B 1 138 ? 5.348 -4.641 -11.031 1 97.12 138 LEU B N 1
ATOM 2278 C CA . LEU B 1 138 ? 6.75 -4.816 -10.672 1 97.12 138 LEU B CA 1
ATOM 2279 C C . LEU B 1 138 ? 7.52 -5.496 -11.797 1 97.12 138 LEU B C 1
ATOM 2281 O O . LEU B 1 138 ? 8.633 -5.094 -12.125 1 97.12 138 LEU B O 1
ATOM 2285 N N . LEU B 1 139 ? 6.902 -6.477 -12.359 1 97.19 139 LEU B N 1
ATOM 2286 C CA . LEU B 1 139 ? 7.535 -7.191 -13.461 1 97.19 139 LEU B CA 1
ATOM 2287 C C . LEU B 1 139 ? 7.762 -6.262 -14.648 1 97.19 139 LEU B C 1
ATOM 2289 O O . LEU B 1 139 ? 8.812 -6.32 -15.297 1 97.19 139 LEU B O 1
ATOM 2293 N N . ALA B 1 140 ? 6.797 -5.422 -14.867 1 94.81 140 ALA B N 1
ATOM 2294 C CA . ALA B 1 140 ? 6.918 -4.461 -15.961 1 94.81 140 ALA B CA 1
ATOM 2295 C C . ALA B 1 140 ? 8.039 -3.463 -15.695 1 94.81 140 ALA B C 1
ATOM 2297 O O . ALA B 1 140 ? 8.773 -3.078 -16.609 1 94.81 140 ALA B O 1
ATOM 2298 N N . ILE B 1 141 ? 8.133 -3.002 -14.516 1 93.44 141 ILE B N 1
ATOM 2299 C CA . ILE B 1 141 ? 9.188 -2.068 -14.125 1 93.44 141 ILE B CA 1
ATOM 2300 C C . ILE B 1 141 ? 10.555 -2.693 -14.391 1 93.44 141 ILE B C 1
ATOM 2302 O O . ILE B 1 141 ? 11.438 -2.053 -14.969 1 93.44 141 ILE B O 1
ATOM 2306 N N . VAL B 1 142 ? 10.734 -3.902 -13.984 1 94.94 142 VAL B N 1
ATOM 2307 C CA . VAL B 1 142 ? 12.008 -4.602 -14.125 1 94.94 142 VAL B CA 1
ATOM 2308 C C . VAL B 1 142 ? 12.297 -4.855 -15.602 1 94.94 142 VAL B C 1
ATOM 2310 O O . VAL B 1 142 ? 13.438 -4.719 -16.047 1 94.94 142 VAL B O 1
ATOM 2313 N N . GLU B 1 143 ? 11.281 -5.227 -16.344 1 91.69 143 GLU B N 1
ATOM 2314 C CA . GLU B 1 143 ? 11.453 -5.449 -17.781 1 91.69 143 GLU B CA 1
ATOM 2315 C C . GLU B 1 143 ? 11.859 -4.164 -18.5 1 91.69 143 GLU B C 1
ATOM 2317 O O . GLU B 1 143 ? 12.664 -4.191 -19.422 1 91.69 143 GLU B O 1
ATOM 2322 N N . GLY B 1 144 ? 11.203 -3.039 -18.094 1 83.19 144 GLY B N 1
ATOM 2323 C CA . GLY B 1 144 ? 11.547 -1.751 -18.672 1 83.19 144 GLY B CA 1
ATOM 2324 C C . GLY B 1 144 ? 12.961 -1.315 -18.375 1 83.19 144 GLY B C 1
ATOM 2325 O O . GLY B 1 144 ? 13.617 -0.688 -19.219 1 83.19 144 GLY B O 1
ATOM 2326 N N . ARG B 1 145 ? 13.469 -1.61 -17.219 1 78.44 145 ARG B N 1
ATOM 2327 C CA . ARG B 1 145 ? 14.836 -1.261 -16.844 1 78.44 145 ARG B CA 1
ATOM 2328 C C . ARG B 1 145 ? 15.852 -2.09 -17.625 1 78.44 145 ARG B C 1
ATOM 2330 O O . ARG B 1 145 ? 16.938 -1.608 -17.938 1 78.44 145 ARG B O 1
ATOM 2337 N N . LYS B 1 146 ? 15.453 -3.301 -17.875 1 71.12 146 LYS B N 1
ATOM 2338 C CA . LYS B 1 146 ? 16.328 -4.172 -18.656 1 71.12 146 LYS B CA 1
ATOM 2339 C C . LYS B 1 146 ? 16.5 -3.654 -20.078 1 71.12 146 LYS B C 1
ATOM 2341 O O . LYS B 1 146 ? 17.562 -3.826 -20.688 1 71.12 146 LYS B O 1
ATOM 2346 N N . ARG B 1 147 ? 15.508 -3.049 -20.5 1 62.56 147 ARG B N 1
ATOM 2347 C CA . ARG B 1 147 ? 15.586 -2.533 -21.875 1 62.56 147 ARG B CA 1
ATOM 2348 C C . ARG B 1 147 ? 16.516 -1.325 -21.953 1 62.56 147 ARG B C 1
ATOM 2350 O O . ARG B 1 147 ? 17.125 -1.072 -22.984 1 62.56 147 ARG B O 1
ATOM 2357 N N . PHE B 1 148 ? 16.672 -0.603 -20.766 1 50.62 148 PHE B N 1
ATOM 2358 C CA . PHE B 1 148 ? 17.5 0.604 -20.781 1 50.62 148 PHE B CA 1
ATOM 2359 C C . PHE B 1 148 ? 18.891 0.322 -20.234 1 50.62 148 PHE B C 1
ATOM 2361 O O . PHE B 1 148 ? 19.766 1.19 -20.281 1 50.62 148 PHE B O 1
ATOM 2368 N N . ALA B 1 149 ? 18.922 -0.827 -19.734 1 51.84 149 ALA B N 1
ATOM 2369 C CA . ALA B 1 149 ? 20.281 -1.185 -19.328 1 51.84 149 ALA B CA 1
ATOM 2370 C C . ALA B 1 149 ? 21.047 -1.825 -20.469 1 51.84 149 ALA B C 1
ATOM 2372 O O . ALA B 1 149 ? 20.453 -2.477 -21.344 1 51.84 149 ALA B O 1
#

Sequence (298 aa):
MGMGGHSHGHKHGAAQRQDENNFLGICCQELLARGTELLKRTRKGSLHWKVVSVYINRTGVVMLKLKSRHVAGTITKKKKSVVVDVCRDLAAWPGRHLLEGGEHRRYFGLRTAEHRVIEFECASQREHDMWTKGVARLLAIVEGRKRFAMGMGGHSHGHKHGAAQRQDENNFLGICCQELLARGTELLKRTRKGSLHWKVVSVYINRTGVVMLKLKSRHVAGTITKKKKSVVVDVCRDLAAWPGRHLLEGGEHRRYFGLRTAEHRVIEFECASQREHDMWTKGVARLLAIVEGRKRFA

Foldseek 3Di:
DDPPDPPVPPPVVVVVVVVVLVVLLVVLQVVQQVFDWWWWQDPVGDTAIWGWHWHQDPVLFIKIWTWHDDDDPDDIDIDMFTFQAKALDDDQRPPQCVDVLSVAKGKMWTQTPVRDTIMTIDSHPVRSCSVHVSSVSSNVVSVVVVVVD/DDDPPPPVPPPVVVVVVVVVLVVLLVVLQVVQQVFDWWWWQDPVGDTAIWGWHWHQDPVLFIKIWTWHDDDPPDDIDIDMFTFQAKALDDDQRPPQCVDVLSVAKGKMWTQTPVRDTIMTIDSHPVRSCSVHVSSVSSNVVSVVVVVVD